Protein AF-A0A2N1DDK9-F1 (afdb_monomer)

Foldseek 3Di:
DDPPDDDDLDDDLLLLLLLLVLLVLVLVLLLVVLCVVLVVDDDDLVPDPVSVVSVVSSLLSVLLSLLLVLLSVDLVHNPVVVLCVVLVVLVVVLVVQQVVQCVVPVQAGCPAAPSNLSSVLNVVSNVCSPPLVVLQVVLVCLAVCVVVVNDDCVVVVVCCCVPVVRHPHYPGHDDNGNSSSSSSNSSNCNVVVVRDDPDDDDPVSVVSSVCSVCVVVSVVVSNVVSNVVSVVVCVVVVD

Mean predicted aligned error: 4.88 Å

Structure (mmCIF, N/CA/C/O backbone):
data_AF-A0A2N1DDK9-F1
#
_entry.id   AF-A0A2N1DDK9-F1
#
loop_
_atom_site.group_PDB
_atom_site.id
_atom_site.type_symbol
_atom_site.label_atom_id
_atom_site.label_alt_id
_atom_site.label_comp_id
_atom_site.label_asym_id
_atom_site.label_entity_id
_atom_site.label_seq_id
_atom_site.pdbx_PDB_ins_code
_atom_site.Cartn_x
_atom_site.Cartn_y
_atom_site.Cartn_z
_atom_site.occupancy
_atom_site.B_iso_or_equiv
_atom_site.auth_seq_id
_atom_site.auth_comp_id
_atom_site.auth_asym_id
_atom_site.auth_atom_id
_atom_site.pdbx_PDB_model_num
ATOM 1 N N . MET A 1 1 ? -5.233 -19.450 29.541 1.00 30.72 1 MET A N 1
ATOM 2 C CA . MET A 1 1 ? -4.645 -18.454 30.461 1.00 30.72 1 MET A CA 1
ATOM 3 C C . MET A 1 1 ? -3.669 -17.601 29.652 1.00 30.72 1 MET A C 1
ATOM 5 O O . MET A 1 1 ? -2.492 -17.919 29.574 1.00 30.72 1 MET A O 1
ATOM 9 N N . SER A 1 2 ? -4.181 -16.624 28.895 1.00 31.23 2 SER A N 1
ATOM 10 C CA . SER A 1 2 ? -3.365 -15.774 28.022 1.00 31.23 2 SER A CA 1
ATOM 11 C C . SER A 1 2 ? -2.821 -14.599 28.829 1.00 31.23 2 SER A C 1
ATOM 13 O O . SER A 1 2 ? -3.570 -13.849 29.454 1.00 31.23 2 SER A O 1
ATOM 15 N N . HIS A 1 3 ? -1.498 -14.468 28.832 1.00 30.27 3 HIS A N 1
ATOM 16 C CA . HIS A 1 3 ? -0.783 -13.321 29.376 1.00 30.27 3 HIS A CA 1
ATOM 17 C C . HIS A 1 3 ? -1.174 -12.054 28.599 1.00 30.27 3 HIS A C 1
ATOM 19 O O . HIS A 1 3 ? -0.543 -11.685 27.614 1.00 30.27 3 HIS A O 1
ATOM 25 N N . PHE A 1 4 ? -2.220 -11.368 29.053 1.00 39.72 4 PHE A N 1
ATOM 26 C CA . PHE A 1 4 ? -2.429 -9.961 28.740 1.00 39.72 4 PHE A CA 1
ATOM 27 C C . PHE A 1 4 ? -1.443 -9.156 29.585 1.00 39.72 4 PHE A C 1
ATOM 29 O O . PHE A 1 4 ? -1.684 -8.875 30.760 1.00 39.72 4 PHE A O 1
ATOM 36 N N . THR A 1 5 ? -0.288 -8.825 29.013 1.00 33.16 5 THR A N 1
ATOM 37 C CA . THR A 1 5 ? 0.636 -7.881 29.637 1.00 33.16 5 THR A CA 1
ATOM 38 C C . THR A 1 5 ? 0.031 -6.476 29.618 1.00 33.16 5 THR A C 1
ATOM 40 O O . THR A 1 5 ? -0.419 -5.950 28.600 1.00 33.16 5 THR A O 1
ATOM 43 N N . LYS A 1 6 ? -0.025 -5.904 30.822 1.00 33.91 6 LYS A N 1
ATOM 44 C CA . LYS A 1 6 ? -0.437 -4.541 31.157 1.00 33.91 6 LYS A CA 1
ATOM 45 C C . LYS A 1 6 ? 0.503 -3.515 30.499 1.00 33.91 6 LYS A C 1
ATOM 47 O O . LYS A 1 6 ? 1.716 -3.672 30.561 1.00 33.91 6 LYS A O 1
ATOM 52 N N . ASN A 1 7 ? -0.097 -2.421 30.023 1.00 34.38 7 ASN A N 1
ATOM 53 C CA . ASN A 1 7 ? 0.487 -1.137 29.596 1.00 34.38 7 ASN A CA 1
ATOM 54 C C . ASN A 1 7 ? 1.159 -1.060 28.211 1.00 34.38 7 ASN A C 1
ATOM 56 O O . ASN A 1 7 ? 2.231 -1.595 27.965 1.00 34.38 7 ASN A O 1
ATOM 60 N N . GLY A 1 8 ? 0.543 -0.245 27.342 1.00 38.47 8 GLY A N 1
ATOM 61 C CA . GLY A 1 8 ? 1.012 0.083 25.995 1.00 38.47 8 GLY A CA 1
ATOM 62 C C . GLY A 1 8 ? 0.305 -0.770 24.947 1.00 38.47 8 GLY A C 1
ATOM 63 O O . GLY A 1 8 ? 0.419 -1.984 24.969 1.00 38.47 8 GLY A O 1
ATOM 64 N N . ILE A 1 9 ? -0.472 -0.124 24.072 1.00 47.66 9 ILE A N 1
ATOM 65 C CA . ILE A 1 9 ? -1.231 -0.693 22.939 1.00 47.66 9 ILE A CA 1
ATOM 66 C C . ILE A 1 9 ? -0.592 -1.999 22.439 1.00 47.66 9 ILE A C 1
ATOM 68 O O . ILE A 1 9 ? 0.428 -1.958 21.750 1.00 47.66 9 ILE A O 1
ATOM 72 N N . SER A 1 10 ? -1.170 -3.138 22.831 1.00 54.12 10 SER A N 1
ATOM 73 C CA . SER A 1 10 ? -0.658 -4.458 22.462 1.00 54.12 10 SER A CA 1
ATOM 74 C C . SER A 1 10 ? -0.704 -4.567 20.937 1.00 54.12 10 SER A C 1
ATOM 76 O O . SER A 1 10 ? -1.745 -4.352 20.312 1.00 54.12 10 SER A O 1
ATOM 78 N N . ARG A 1 11 ? 0.459 -4.812 20.321 1.00 73.25 11 ARG A N 1
ATOM 79 C CA . ARG A 1 11 ? 0.523 -5.170 18.900 1.00 73.25 11 ARG A CA 1
ATOM 80 C C . ARG A 1 11 ? -0.169 -6.524 18.730 1.00 73.25 11 ARG A C 1
ATOM 82 O O . ARG A 1 11 ? 0.008 -7.397 19.579 1.00 73.25 11 ARG A O 1
ATOM 89 N N . SER A 1 12 ? -0.951 -6.683 17.665 1.00 88.50 12 SER A N 1
ATOM 90 C CA . SER A 1 12 ? -1.560 -7.973 17.321 1.00 88.50 12 SER A CA 1
ATOM 91 C C . SER A 1 12 ? -0.564 -8.795 16.516 1.00 88.50 12 SER A C 1
ATOM 93 O O . SER A 1 12 ? -0.109 -8.371 15.452 1.00 88.50 12 SER A O 1
ATOM 95 N N . TYR A 1 13 ? -0.249 -9.977 17.040 1.00 92.19 13 TYR A N 1
ATOM 96 C CA . TYR A 1 13 ? 0.662 -10.927 16.412 1.00 92.19 13 TYR A CA 1
ATOM 97 C C . TYR A 1 13 ? 0.136 -11.399 15.052 1.00 92.19 13 TYR A C 1
ATOM 99 O O . TYR A 1 13 ? 0.895 -11.525 14.101 1.00 92.19 13 TYR A O 1
ATOM 107 N N . GLU A 1 14 ? -1.175 -11.597 14.930 1.00 92.81 14 GLU A N 1
ATOM 108 C CA . GLU A 1 14 ? -1.836 -12.051 13.708 1.00 92.81 14 GLU A CA 1
ATOM 109 C C . GLU A 1 14 ? -1.729 -11.011 12.589 1.00 92.81 14 GLU A C 1
ATOM 111 O O . GLU A 1 14 ? -1.458 -11.356 11.438 1.00 92.81 14 GLU A O 1
ATOM 116 N N . ILE A 1 15 ? -1.903 -9.726 12.916 1.00 94.75 15 ILE A N 1
ATOM 117 C CA . ILE A 1 15 ? -1.711 -8.643 11.945 1.00 94.75 15 ILE A CA 1
ATOM 118 C C . ILE A 1 15 ? -0.240 -8.550 11.532 1.00 94.75 15 ILE A C 1
ATOM 120 O O . ILE A 1 15 ? 0.051 -8.335 10.353 1.00 94.75 15 ILE A O 1
ATOM 124 N N . ASP A 1 16 ? 0.685 -8.706 12.482 1.00 95.25 16 ASP A N 1
ATOM 125 C CA . ASP A 1 16 ? 2.118 -8.714 12.190 1.00 95.25 16 ASP A CA 1
ATOM 126 C C . ASP A 1 16 ? 2.482 -9.896 11.273 1.00 95.25 16 ASP A C 1
ATOM 128 O O . ASP A 1 16 ? 3.210 -9.702 10.304 1.00 95.25 16 ASP A O 1
ATOM 132 N N . LEU A 1 17 ? 1.909 -11.087 11.482 1.00 95.81 17 LEU A N 1
ATOM 133 C CA . LEU A 1 17 ? 2.058 -12.228 10.571 1.00 95.81 17 LEU A CA 1
ATOM 134 C C . LEU A 1 17 ? 1.528 -11.926 9.167 1.00 95.81 17 LEU A C 1
ATOM 136 O O . LEU A 1 17 ? 2.221 -12.200 8.190 1.00 95.81 17 LEU A O 1
ATOM 140 N N . LEU A 1 18 ? 0.331 -11.341 9.050 1.00 96.25 18 LEU A N 1
ATOM 141 C CA . LEU A 1 18 ? -0.247 -10.984 7.751 1.00 96.25 18 LEU A CA 1
ATOM 142 C C . LEU A 1 18 ? 0.640 -9.988 6.996 1.00 96.25 18 LEU A C 1
ATOM 144 O O . LEU A 1 18 ? 0.897 -10.165 5.807 1.00 96.25 18 LEU A O 1
ATOM 148 N N . ARG A 1 19 ? 1.135 -8.953 7.683 1.00 96.44 19 ARG A N 1
ATOM 149 C CA . ARG A 1 19 ? 2.070 -7.979 7.098 1.00 96.44 19 ARG A CA 1
ATOM 150 C C . ARG A 1 19 ? 3.399 -8.612 6.727 1.00 96.44 19 ARG A C 1
ATOM 152 O O . ARG A 1 19 ? 3.959 -8.263 5.695 1.00 96.44 19 ARG A O 1
ATOM 159 N N . GLY A 1 20 ? 3.894 -9.516 7.566 1.00 97.00 20 GLY A N 1
ATOM 160 C CA . GLY A 1 20 ? 5.094 -10.302 7.322 1.00 97.00 20 GLY A CA 1
ATOM 161 C C . GLY A 1 20 ? 4.977 -11.141 6.055 1.00 97.00 20 GLY A C 1
ATOM 162 O O . GLY A 1 20 ? 5.857 -11.121 5.202 1.00 97.00 20 GLY A O 1
ATOM 163 N N . LEU A 1 21 ? 3.853 -11.836 5.887 1.00 97.38 21 LEU A N 1
ATOM 164 C CA . LEU A 1 21 ? 3.579 -12.586 4.668 1.00 97.38 21 LEU A CA 1
ATOM 165 C C . LEU A 1 21 ? 3.502 -11.647 3.462 1.00 97.38 21 LEU A C 1
ATOM 167 O O . LEU A 1 21 ? 4.178 -11.875 2.464 1.00 97.38 21 LEU A O 1
ATOM 171 N N . ALA A 1 22 ? 2.739 -10.558 3.574 1.00 97.88 22 ALA A N 1
ATOM 172 C CA . ALA A 1 22 ? 2.580 -9.588 2.498 1.00 97.88 22 ALA A CA 1
ATOM 173 C C . ALA A 1 22 ? 3.918 -8.970 2.057 1.00 97.88 22 ALA A C 1
ATOM 175 O O . ALA A 1 22 ? 4.139 -8.810 0.860 1.00 97.88 22 ALA A O 1
ATOM 176 N N . ILE A 1 23 ? 4.830 -8.663 2.992 1.00 98.06 23 ILE A N 1
ATOM 177 C CA . ILE A 1 23 ? 6.146 -8.101 2.657 1.00 98.06 23 ILE A CA 1
ATOM 178 C C . ILE A 1 23 ? 7.045 -9.126 1.967 1.00 98.06 23 ILE A C 1
ATOM 180 O O . ILE A 1 23 ? 7.706 -8.773 0.998 1.00 98.06 23 ILE A O 1
ATOM 184 N N . VAL A 1 24 ? 7.024 -10.396 2.386 1.00 98.31 24 VAL A N 1
ATOM 185 C CA . VAL A 1 24 ? 7.775 -11.462 1.702 1.00 98.31 24 VAL A CA 1
ATOM 186 C C . VAL A 1 24 ? 7.260 -11.652 0.275 1.00 98.31 24 VAL A C 1
ATOM 188 O O . VAL A 1 24 ? 8.050 -11.656 -0.665 1.00 98.31 24 VAL A O 1
ATOM 191 N N . LEU A 1 25 ? 5.939 -11.739 0.094 1.00 98.38 25 LEU A N 1
ATOM 192 C CA . LEU A 1 25 ? 5.333 -11.869 -1.234 1.00 98.38 25 LEU A CA 1
ATOM 193 C C . LEU A 1 25 ? 5.631 -10.653 -2.123 1.00 98.38 25 LEU A C 1
ATOM 195 O O . LEU A 1 25 ? 5.892 -10.811 -3.309 1.00 98.38 25 LEU A O 1
ATOM 199 N N . MET A 1 26 ? 5.645 -9.450 -1.549 1.00 98.06 26 MET A N 1
ATOM 200 C CA . MET A 1 26 ? 6.019 -8.222 -2.250 1.00 98.06 26 MET A CA 1
ATOM 201 C C . MET A 1 26 ? 7.469 -8.257 -2.747 1.00 98.06 26 MET A C 1
ATOM 203 O O . MET A 1 26 ? 7.715 -7.886 -3.892 1.00 98.06 26 MET A O 1
ATOM 207 N N . VAL A 1 27 ? 8.414 -8.734 -1.930 1.00 98.25 27 VAL A N 1
ATOM 208 C CA . VAL A 1 27 ? 9.820 -8.887 -2.344 1.00 98.25 27 VAL A CA 1
ATOM 209 C C . VAL A 1 27 ? 9.943 -9.903 -3.483 1.00 98.25 27 VAL A C 1
ATOM 211 O O . VAL A 1 27 ? 10.651 -9.644 -4.449 1.00 98.25 27 VAL A O 1
ATOM 214 N N . ILE A 1 28 ? 9.209 -11.019 -3.419 1.00 98.31 28 ILE A N 1
ATOM 215 C CA . ILE A 1 28 ? 9.166 -12.017 -4.502 1.00 98.31 28 ILE A CA 1
ATOM 216 C C . ILE A 1 28 ? 8.583 -11.411 -5.787 1.00 98.31 28 ILE A C 1
ATOM 218 O O . ILE A 1 28 ? 9.111 -11.645 -6.872 1.00 98.31 28 ILE A O 1
ATOM 222 N N . PHE A 1 29 ? 7.520 -10.609 -5.677 1.00 97.75 29 PHE A N 1
ATOM 223 C CA . PHE A 1 29 ? 6.938 -9.911 -6.824 1.00 97.75 29 PHE A CA 1
ATOM 224 C C . PHE A 1 29 ? 7.958 -8.987 -7.498 1.00 97.75 29 PHE A C 1
ATOM 226 O O . PHE A 1 29 ? 8.110 -9.038 -8.715 1.00 97.75 29 PHE A O 1
ATOM 233 N N . HIS A 1 30 ? 8.681 -8.184 -6.714 1.00 96.94 30 HIS A N 1
ATOM 234 C CA . HIS A 1 30 ? 9.677 -7.255 -7.249 1.00 96.94 30 HIS A CA 1
ATOM 235 C C . HIS A 1 30 ? 10.917 -7.957 -7.797 1.00 96.94 30 HIS A C 1
ATOM 237 O O . HIS A 1 30 ? 11.448 -7.522 -8.807 1.00 96.94 30 HIS A O 1
ATOM 243 N N . PHE A 1 31 ? 11.318 -9.092 -7.225 1.00 97.75 31 PHE A N 1
ATOM 244 C CA . PHE A 1 31 ? 12.333 -9.945 -7.840 1.00 97.75 31 PHE A CA 1
ATOM 245 C C . PHE A 1 31 ? 11.906 -10.398 -9.248 1.00 97.75 31 PHE A C 1
ATOM 247 O O . PHE A 1 31 ? 12.696 -10.344 -10.185 1.00 97.75 31 PHE A O 1
ATOM 254 N N . GLY A 1 32 ? 10.637 -10.793 -9.416 1.00 97.19 32 GLY A N 1
ATOM 255 C CA . GLY A 1 32 ? 10.058 -11.102 -10.727 1.00 97.19 32 GLY A CA 1
ATOM 256 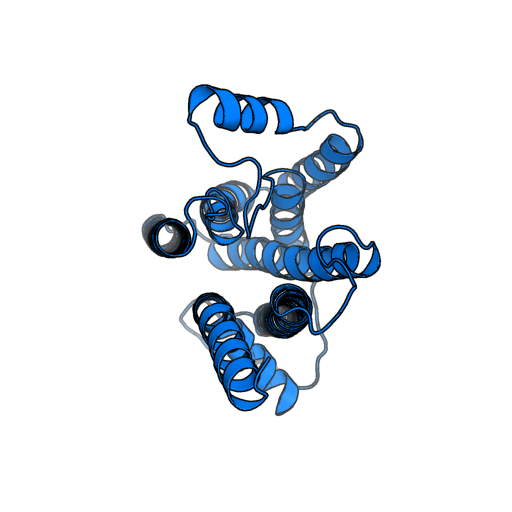C C . GLY A 1 32 ? 10.018 -9.899 -11.671 1.00 97.19 32 GLY A C 1
ATOM 257 O O . GLY A 1 32 ? 10.351 -10.025 -12.842 1.00 97.19 32 GLY A O 1
ATOM 258 N N . TYR A 1 33 ? 9.650 -8.723 -11.163 1.00 95.38 33 TYR A N 1
ATOM 259 C CA . TYR A 1 33 ? 9.696 -7.472 -11.923 1.00 95.38 33 TYR A CA 1
ATOM 260 C C . TYR A 1 33 ? 11.122 -7.151 -12.394 1.00 95.38 33 TYR A C 1
ATOM 262 O O . TYR A 1 33 ? 11.323 -6.891 -13.577 1.00 95.38 33 TYR A O 1
ATOM 270 N N . ASP A 1 34 ? 12.118 -7.250 -11.517 1.00 96.00 34 ASP A N 1
ATOM 271 C CA . ASP A 1 34 ? 13.510 -6.949 -11.852 1.00 96.00 34 ASP A CA 1
ATOM 272 C C . ASP A 1 34 ? 14.071 -7.932 -12.888 1.00 96.00 34 ASP A C 1
ATOM 274 O O . ASP A 1 34 ? 14.750 -7.498 -13.815 1.00 96.00 34 ASP A O 1
ATOM 278 N N . LEU A 1 35 ? 13.699 -9.219 -12.845 1.00 96.44 35 LEU A N 1
ATOM 279 C CA . LEU A 1 35 ? 14.038 -10.160 -13.924 1.00 96.44 35 LEU A CA 1
ATOM 280 C C . LEU A 1 35 ? 13.608 -9.644 -15.306 1.00 96.44 35 LEU A C 1
ATOM 282 O O . LEU A 1 35 ? 14.334 -9.828 -16.276 1.00 96.44 35 LEU A O 1
ATOM 286 N N . THR A 1 36 ? 12.450 -8.990 -15.399 1.00 94.50 36 THR A N 1
ATOM 287 C CA . THR A 1 36 ? 11.944 -8.436 -16.667 1.00 94.50 36 THR A CA 1
ATOM 288 C C . THR A 1 36 ? 12.602 -7.107 -17.026 1.00 94.50 36 THR A C 1
ATOM 290 O O . THR A 1 36 ? 12.849 -6.849 -18.195 1.00 94.50 36 THR A O 1
ATOM 293 N N . VAL A 1 37 ? 12.936 -6.273 -16.034 1.00 92.31 37 VAL A N 1
ATOM 294 C CA . VAL A 1 37 ? 13.619 -4.987 -16.266 1.00 92.31 37 VAL A CA 1
ATOM 295 C C . VAL A 1 37 ? 15.049 -5.179 -16.765 1.00 92.31 37 VAL A C 1
ATOM 297 O O . VAL A 1 37 ? 15.528 -4.368 -17.549 1.00 92.31 37 VAL A O 1
ATOM 300 N N . PHE A 1 38 ? 15.721 -6.240 -16.321 1.00 94.88 38 PHE A N 1
ATOM 301 C CA . PHE A 1 38 ? 17.072 -6.592 -16.757 1.00 94.88 38 PHE A CA 1
ATOM 302 C C . PHE A 1 38 ? 17.093 -7.536 -17.973 1.00 94.88 38 PHE A C 1
ATOM 304 O O . PHE A 1 38 ? 18.150 -8.070 -18.295 1.00 94.88 38 PHE A O 1
ATOM 311 N N . ASP A 1 39 ? 15.957 -7.764 -18.645 1.00 94.62 39 ASP A N 1
ATOM 312 C CA . ASP A 1 39 ? 15.832 -8.649 -19.818 1.00 94.62 39 ASP A CA 1
ATOM 313 C C . ASP A 1 39 ? 16.255 -10.115 -19.554 1.00 94.62 39 ASP A C 1
ATOM 315 O O . ASP A 1 39 ? 16.766 -10.828 -20.423 1.00 94.62 39 ASP A O 1
ATOM 319 N N . TRP A 1 40 ? 16.067 -10.602 -18.323 1.00 95.69 40 TRP A N 1
ATOM 320 C CA . TRP A 1 40 ? 16.345 -11.992 -17.928 1.00 95.69 40 TRP A CA 1
ATOM 321 C C . TRP A 1 40 ? 15.111 -12.898 -17.996 1.00 95.69 40 TRP A C 1
ATOM 323 O O . TRP A 1 40 ? 15.251 -14.119 -17.912 1.00 95.69 40 TRP A O 1
ATOM 333 N N . ALA A 1 41 ? 13.923 -12.318 -18.156 1.00 95.94 41 ALA A N 1
ATOM 334 C CA . ALA A 1 41 ? 12.664 -13.017 -18.378 1.00 95.94 41 ALA A CA 1
ATOM 335 C C . ALA A 1 41 ? 11.749 -12.209 -19.313 1.00 95.94 41 ALA A C 1
ATOM 337 O O . ALA A 1 41 ? 11.870 -10.990 -19.399 1.00 95.94 41 ALA A O 1
ATOM 338 N N . ASP A 1 42 ? 10.824 -12.889 -19.991 1.00 94.69 42 ASP A N 1
ATOM 339 C CA . ASP A 1 42 ? 9.973 -12.347 -21.061 1.00 94.69 42 ASP A CA 1
ATOM 340 C C . ASP A 1 42 ? 8.501 -12.125 -20.660 1.00 94.69 42 ASP A C 1
ATOM 342 O O . ASP A 1 42 ? 7.717 -11.585 -21.444 1.00 94.69 42 ASP A O 1
ATOM 346 N N . PHE A 1 43 ? 8.116 -12.495 -19.437 1.00 95.56 43 PHE A N 1
ATOM 347 C CA . PHE A 1 43 ? 6.781 -12.216 -18.903 1.00 95.56 43 PHE A CA 1
ATOM 348 C C . PHE A 1 43 ? 6.594 -10.727 -18.569 1.00 95.56 43 PHE A C 1
ATOM 350 O O . PHE A 1 43 ? 7.540 -9.969 -18.374 1.00 95.56 43 PHE A O 1
ATOM 357 N N . SER A 1 44 ? 5.345 -10.281 -18.454 1.00 93.50 44 SER A N 1
ATOM 358 C CA . SER A 1 44 ? 4.984 -8.911 -18.098 1.00 93.50 44 SER A CA 1
ATOM 359 C C . SER A 1 44 ? 4.212 -8.862 -16.785 1.00 93.50 44 SER A C 1
ATOM 361 O O . SER A 1 44 ? 2.996 -9.046 -16.738 1.00 93.50 44 SER A O 1
ATOM 363 N N . THR A 1 45 ? 4.893 -8.460 -15.711 1.00 91.81 45 THR A N 1
ATOM 364 C CA . THR A 1 45 ? 4.278 -8.315 -14.377 1.00 91.81 45 THR A CA 1
ATOM 365 C C . THR A 1 45 ? 3.113 -7.310 -14.323 1.00 91.81 45 THR A C 1
ATOM 367 O O . THR A 1 45 ? 2.273 -7.361 -13.420 1.00 91.81 45 THR A O 1
ATOM 370 N N . GLY A 1 46 ? 3.041 -6.390 -15.293 1.00 88.06 46 GLY A N 1
ATOM 371 C CA . GLY A 1 46 ? 1.969 -5.404 -15.425 1.00 88.06 46 GLY A CA 1
ATOM 372 C C . GLY A 1 46 ? 0.769 -5.858 -16.265 1.00 88.06 46 GLY A C 1
ATOM 373 O O . GLY A 1 46 ? -0.336 -5.353 -16.044 1.00 88.06 46 GLY A O 1
ATOM 374 N N . LYS A 1 47 ? 0.960 -6.783 -17.216 1.00 91.56 47 LYS A N 1
ATOM 375 C CA . LYS A 1 47 ? -0.080 -7.207 -18.173 1.00 91.56 47 LYS A CA 1
ATOM 376 C C . LYS A 1 47 ? -0.628 -8.594 -17.857 1.00 91.56 47 LYS A C 1
ATOM 378 O O . LYS A 1 47 ? -1.850 -8.769 -17.886 1.00 91.56 47 LYS A O 1
ATOM 383 N N . ASP A 1 48 ? 0.250 -9.524 -17.512 1.00 95.56 48 ASP A N 1
ATOM 384 C CA . ASP A 1 48 ? -0.084 -10.934 -17.365 1.00 95.56 48 ASP A CA 1
ATOM 385 C C . ASP A 1 48 ? -0.962 -11.166 -16.133 1.00 95.56 48 ASP A C 1
ATOM 387 O O . ASP A 1 48 ? -0.825 -10.524 -15.082 1.00 95.56 48 ASP A O 1
ATOM 391 N N . ILE A 1 49 ? -1.942 -12.055 -16.279 1.00 96.31 49 ILE A N 1
ATOM 392 C CA . ILE A 1 49 ? -3.045 -12.175 -15.324 1.00 96.31 49 ILE A CA 1
ATOM 393 C C . ILE A 1 49 ? -2.577 -12.730 -13.977 1.00 96.31 49 ILE A C 1
ATOM 395 O O . ILE A 1 49 ? -2.998 -12.239 -12.930 1.00 96.31 49 ILE A O 1
ATOM 399 N N . GLU A 1 50 ? -1.670 -13.699 -13.989 1.00 96.12 50 GLU A N 1
ATOM 400 C CA . GLU A 1 50 ? -1.091 -14.333 -12.812 1.00 96.12 50 GLU A CA 1
ATOM 401 C C . GLU A 1 50 ? -0.344 -13.321 -11.940 1.00 96.12 50 GLU A C 1
ATOM 403 O O . GLU A 1 50 ? -0.573 -13.262 -10.729 1.00 96.12 50 GLU A O 1
ATOM 408 N N . TRP A 1 51 ? 0.444 -12.431 -12.549 1.00 96.25 51 TRP A N 1
ATOM 409 C CA . TRP A 1 51 ? 1.158 -11.371 -11.843 1.00 96.25 51 TRP A CA 1
ATOM 410 C C . TRP A 1 51 ? 0.208 -10.298 -11.311 1.00 96.25 51 TRP A C 1
ATOM 412 O O . TRP A 1 51 ? 0.368 -9.820 -10.185 1.00 96.25 51 TRP A O 1
ATOM 422 N N . ARG A 1 52 ? -0.846 -9.961 -12.062 1.00 95.12 52 ARG A N 1
ATOM 423 C CA . ARG A 1 52 ? -1.886 -9.031 -11.598 1.00 95.12 52 ARG A CA 1
ATOM 424 C C . ARG A 1 52 ? -2.671 -9.586 -10.411 1.00 95.12 52 ARG A C 1
ATOM 426 O O . ARG A 1 52 ? -2.952 -8.830 -9.474 1.00 95.12 52 ARG A O 1
ATOM 433 N N . ILE A 1 53 ? -3.007 -10.878 -10.417 1.00 97.19 53 ILE A N 1
ATOM 434 C CA . ILE A 1 53 ? -3.643 -11.564 -9.282 1.00 97.19 53 ILE A CA 1
ATOM 435 C C . ILE A 1 53 ? -2.677 -11.588 -8.097 1.00 97.19 53 ILE A C 1
ATOM 437 O O . ILE A 1 53 ? -3.063 -11.219 -6.987 1.00 97.19 53 ILE A O 1
ATOM 441 N N . PHE A 1 54 ? -1.410 -11.932 -8.332 1.00 97.81 54 PHE A N 1
ATOM 442 C CA . PHE A 1 54 ? -0.399 -11.990 -7.284 1.00 97.81 54 PHE A CA 1
ATOM 443 C C . PHE A 1 54 ? -0.210 -10.631 -6.594 1.00 97.81 54 PHE A C 1
ATOM 445 O O . PHE A 1 54 ? -0.340 -10.524 -5.371 1.00 97.81 54 PHE A O 1
ATOM 452 N N . ARG A 1 55 ? -0.056 -9.556 -7.378 1.00 96.69 55 ARG A N 1
ATOM 453 C CA . ARG A 1 55 ? -0.044 -8.173 -6.880 1.00 96.69 55 ARG A CA 1
ATOM 454 C C . ARG A 1 55 ? -1.315 -7.834 -6.106 1.00 96.69 55 ARG A C 1
ATOM 456 O O . ARG A 1 55 ? -1.249 -7.191 -5.060 1.00 96.69 55 ARG A O 1
ATOM 463 N N . THR A 1 56 ? -2.475 -8.269 -6.595 1.00 97.00 56 THR A N 1
ATOM 464 C CA . THR A 1 56 ? -3.765 -8.013 -5.939 1.00 97.00 56 THR A CA 1
ATOM 465 C C . THR A 1 56 ? -3.822 -8.630 -4.544 1.00 97.00 56 THR A C 1
ATOM 467 O O . THR A 1 56 ? -4.273 -7.967 -3.610 1.00 97.00 56 THR A O 1
ATOM 470 N N . ILE A 1 57 ? -3.312 -9.851 -4.369 1.00 98.19 57 ILE A N 1
ATOM 471 C CA . ILE A 1 57 ? -3.224 -10.527 -3.065 1.00 98.19 57 ILE A CA 1
ATOM 472 C C . ILE A 1 57 ? -2.301 -9.756 -2.112 1.00 98.19 57 ILE A C 1
ATOM 474 O O . ILE A 1 57 ? -2.667 -9.515 -0.958 1.00 98.19 57 ILE A O 1
ATOM 478 N N . ILE A 1 58 ? -1.133 -9.326 -2.596 1.00 98.12 58 ILE A N 1
ATOM 479 C CA . ILE A 1 58 ? -0.147 -8.562 -1.817 1.00 98.12 58 ILE A CA 1
ATOM 480 C C . ILE A 1 58 ? -0.752 -7.248 -1.315 1.00 98.12 58 ILE A C 1
ATOM 482 O O . ILE A 1 58 ? -0.769 -6.981 -0.110 1.00 98.12 58 ILE A O 1
ATOM 486 N N . VAL A 1 59 ? -1.291 -6.440 -2.232 1.00 97.81 59 VAL A N 1
ATOM 487 C CA . VAL A 1 59 ? -1.872 -5.130 -1.909 1.00 97.81 59 VAL A CA 1
ATOM 488 C C . VAL A 1 59 ? -3.083 -5.296 -0.993 1.00 97.81 59 VAL A C 1
ATOM 490 O O . VAL A 1 59 ? -3.179 -4.599 0.018 1.00 97.81 59 VAL A O 1
ATOM 493 N N . SER A 1 60 ? -3.962 -6.265 -1.270 1.00 98.31 60 SER A N 1
ATOM 494 C CA . SER A 1 60 ? -5.116 -6.545 -0.407 1.00 98.31 60 SER A CA 1
ATOM 495 C C . SER A 1 60 ? -4.680 -6.876 1.017 1.00 98.31 60 SER A C 1
ATOM 497 O O . SER A 1 60 ? -5.241 -6.338 1.967 1.00 98.31 60 SER A O 1
ATOM 499 N N . SER A 1 61 ? -3.643 -7.701 1.177 1.00 98.06 61 SER A N 1
ATOM 500 C CA . SER A 1 61 ? -3.125 -8.108 2.488 1.00 98.06 61 SER A CA 1
ATOM 501 C C . SER A 1 61 ? -2.578 -6.921 3.286 1.00 98.06 61 SER A C 1
ATOM 503 O O . SER A 1 61 ? -2.918 -6.753 4.461 1.00 98.06 61 SER A O 1
ATOM 505 N N . PHE A 1 62 ? -1.789 -6.046 2.651 1.00 97.75 62 PHE A N 1
ATOM 506 C CA . PHE A 1 62 ? -1.295 -4.824 3.293 1.00 97.75 62 PHE A CA 1
ATOM 507 C C . PHE A 1 62 ? -2.424 -3.884 3.702 1.00 97.75 62 PHE A C 1
ATOM 509 O O . PHE A 1 62 ? -2.444 -3.394 4.833 1.00 97.75 62 PHE A O 1
ATOM 516 N N . LEU A 1 63 ? -3.368 -3.631 2.799 1.00 98.50 63 LEU A N 1
ATOM 517 C CA . LEU A 1 63 ? -4.431 -2.660 3.025 1.00 98.50 63 LEU A CA 1
ATOM 518 C C . LEU A 1 63 ? -5.477 -3.152 4.023 1.00 98.50 63 LEU A C 1
ATOM 520 O O . LEU A 1 63 ? -5.921 -2.378 4.875 1.00 98.50 63 LEU A O 1
ATOM 524 N N . LEU A 1 64 ? -5.784 -4.448 4.014 1.00 98.31 64 LEU A N 1
ATOM 525 C CA . LEU A 1 64 ? -6.592 -5.072 5.055 1.00 98.31 64 LEU A CA 1
ATOM 526 C C . LEU A 1 64 ? -5.909 -4.910 6.421 1.00 98.31 64 LEU A C 1
ATOM 528 O O . LEU A 1 64 ? -6.541 -4.472 7.383 1.00 98.31 64 LEU A O 1
ATOM 532 N N . ALA A 1 65 ? -4.595 -5.159 6.503 1.00 97.62 65 ALA A N 1
ATOM 533 C CA . ALA A 1 65 ? -3.820 -4.967 7.729 1.00 97.62 65 ALA A CA 1
ATOM 534 C C . ALA A 1 65 ? -3.785 -3.504 8.211 1.00 97.62 65 ALA A C 1
ATOM 536 O O . ALA A 1 65 ? -3.708 -3.261 9.421 1.00 97.62 65 ALA A O 1
ATOM 537 N N . VAL A 1 66 ? -3.836 -2.520 7.304 1.00 98.06 66 VAL A N 1
ATOM 538 C CA . VAL A 1 66 ? -3.972 -1.093 7.653 1.00 98.06 66 VAL A CA 1
ATOM 539 C C . VAL A 1 66 ? -5.300 -0.842 8.366 1.00 98.06 66 VAL A C 1
ATOM 541 O O . VAL A 1 66 ? -5.283 -0.295 9.469 1.00 98.06 66 VAL A O 1
ATOM 544 N N . GLY A 1 67 ? -6.420 -1.291 7.796 1.00 98.19 67 GLY A N 1
ATOM 545 C CA . GLY A 1 67 ? -7.750 -1.137 8.397 1.00 98.19 67 GLY A CA 1
ATOM 546 C C . GLY A 1 67 ? -7.901 -1.857 9.735 1.00 98.19 67 GLY A C 1
ATOM 547 O O . GLY A 1 67 ? -8.356 -1.286 10.724 1.00 98.19 67 GLY A O 1
ATOM 548 N N . MET A 1 68 ? -7.429 -3.101 9.799 1.00 97.62 68 MET A N 1
ATOM 549 C CA . MET A 1 68 ? -7.422 -3.884 11.035 1.00 97.62 68 MET A CA 1
ATOM 550 C C . MET A 1 68 ? -6.612 -3.195 12.143 1.00 97.62 68 MET A C 1
ATOM 552 O O . MET A 1 68 ? -7.051 -3.086 13.290 1.00 97.62 68 MET A O 1
ATOM 556 N N . SER A 1 69 ? -5.438 -2.658 11.798 1.00 96.19 69 SER A N 1
ATOM 557 C CA . SER A 1 69 ? -4.604 -1.929 12.758 1.00 96.19 69 SER A CA 1
ATOM 558 C C . SER A 1 69 ? -5.206 -0.605 13.196 1.00 96.19 69 SER A C 1
ATOM 560 O O . SER A 1 69 ? -5.024 -0.221 14.352 1.00 96.19 69 SER A O 1
ATOM 562 N N . SER A 1 70 ? -5.879 0.122 12.299 1.00 97.00 70 SER A N 1
ATOM 563 C CA . SER A 1 70 ? -6.497 1.397 12.656 1.00 97.00 70 SER A CA 1
ATOM 564 C C . SER A 1 70 ? -7.643 1.187 13.641 1.00 97.00 70 SER A C 1
ATOM 566 O O . SER A 1 70 ? -7.704 1.904 14.642 1.00 97.00 70 SER A O 1
ATOM 568 N N . TYR A 1 71 ? -8.456 0.143 13.450 1.00 97.12 71 TYR A N 1
ATOM 569 C CA . TYR A 1 71 ? -9.472 -0.255 14.419 1.00 97.12 71 TYR A CA 1
ATOM 570 C C . TYR A 1 71 ? -8.860 -0.526 15.799 1.00 97.12 71 TYR A C 1
ATOM 572 O O . TYR A 1 71 ? -9.192 0.176 16.755 1.00 97.12 71 TYR A O 1
ATOM 580 N N . LEU A 1 72 ? -7.885 -1.441 15.912 1.00 94.81 72 LEU A N 1
ATOM 581 C CA . LEU A 1 72 ? -7.247 -1.749 17.204 1.00 94.81 72 LEU A CA 1
ATOM 582 C C . LEU A 1 72 ? -6.621 -0.517 17.870 1.00 94.81 72 LEU A C 1
ATOM 584 O O . LEU A 1 72 ? -6.707 -0.347 19.087 1.00 94.81 72 LEU A O 1
ATOM 588 N N . ALA A 1 73 ? -5.990 0.347 17.075 1.00 94.50 73 ALA A N 1
ATOM 589 C CA . ALA A 1 73 ? -5.254 1.497 17.572 1.00 94.50 73 ALA A CA 1
ATOM 590 C C . ALA A 1 73 ? -6.142 2.650 18.062 1.00 94.50 73 ALA A C 1
ATOM 592 O O . ALA A 1 73 ? -5.662 3.425 18.895 1.00 94.50 73 ALA A O 1
ATOM 593 N N . TYR A 1 74 ? -7.365 2.794 17.536 1.00 95.69 74 TYR A N 1
ATOM 594 C CA . TYR A 1 74 ? -8.193 3.992 17.732 1.00 95.69 74 TYR A CA 1
ATOM 595 C C . TYR A 1 74 ? -9.637 3.722 18.188 1.00 95.69 74 TYR A C 1
ATOM 597 O O . TYR A 1 74 ? -10.319 4.679 18.553 1.00 95.69 74 TYR A O 1
ATOM 605 N N . GLN A 1 75 ? -10.096 2.464 18.252 1.00 93.69 75 GLN A N 1
ATOM 606 C CA . GLN A 1 75 ? -11.470 2.120 18.663 1.00 93.69 75 GLN A CA 1
ATOM 607 C C . GLN A 1 75 ? -11.873 2.717 20.025 1.00 93.69 75 GLN A C 1
ATOM 609 O O . GLN A 1 75 ? -12.970 3.252 20.167 1.00 93.69 75 GLN A O 1
ATOM 614 N N . LYS A 1 76 ? -10.971 2.689 21.021 1.00 90.94 76 LYS A N 1
ATOM 615 C CA . LYS A 1 76 ? -11.254 3.182 22.383 1.00 90.94 76 LYS A CA 1
ATOM 616 C C . LYS A 1 76 ? -11.213 4.707 22.460 1.00 90.94 76 LYS A C 1
ATOM 618 O O . LYS A 1 76 ? -12.065 5.329 23.084 1.00 90.94 76 LYS A O 1
ATOM 623 N N . SER A 1 77 ? -10.210 5.323 21.839 1.00 92.25 77 SER A N 1
ATOM 624 C CA . SER A 1 77 ? -10.036 6.776 21.830 1.00 92.25 77 SER A CA 1
ATOM 625 C C . SER A 1 77 ? -9.203 7.216 20.632 1.00 92.25 77 SER A C 1
ATOM 627 O O . SER A 1 77 ? -8.131 6.666 20.361 1.00 92.25 77 SER A O 1
ATOM 629 N N . VAL A 1 78 ? -9.681 8.246 19.933 1.00 93.19 78 VAL A N 1
ATOM 630 C CA . VAL A 1 78 ? -8.972 8.839 18.798 1.00 93.19 78 VAL A CA 1
ATOM 631 C C . VAL A 1 78 ? -7.932 9.827 19.321 1.00 93.19 78 VAL A C 1
ATOM 633 O O . VAL A 1 78 ? -8.191 11.018 19.494 1.00 93.19 78 VAL A O 1
ATOM 636 N N . ASN A 1 79 ? -6.721 9.332 19.578 1.00 93.69 79 ASN A N 1
ATOM 637 C CA . ASN A 1 79 ? -5.590 10.186 19.929 1.00 93.69 79 ASN A CA 1
ATOM 638 C C . ASN A 1 79 ? -5.081 10.931 18.681 1.00 93.69 79 ASN A C 1
ATOM 640 O O . ASN A 1 79 ? -4.305 10.385 17.892 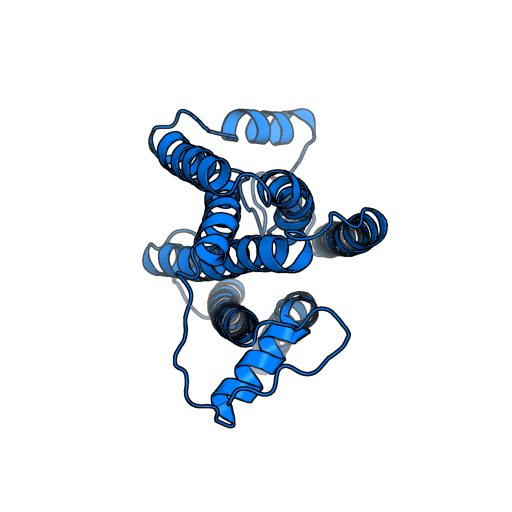1.00 93.69 79 ASN A O 1
ATOM 644 N N . LYS A 1 80 ? -5.494 12.197 18.529 1.00 94.00 80 LYS A N 1
ATOM 645 C CA . LYS A 1 80 ? -5.118 13.055 17.392 1.00 94.00 80 LYS A CA 1
ATOM 646 C C . LYS A 1 80 ? -3.602 13.181 17.224 1.00 94.00 80 LYS A C 1
ATOM 648 O O . LYS A 1 80 ? -3.120 13.053 16.109 1.00 94.00 80 LYS A O 1
ATOM 653 N N . LYS A 1 81 ? -2.841 13.348 18.313 1.0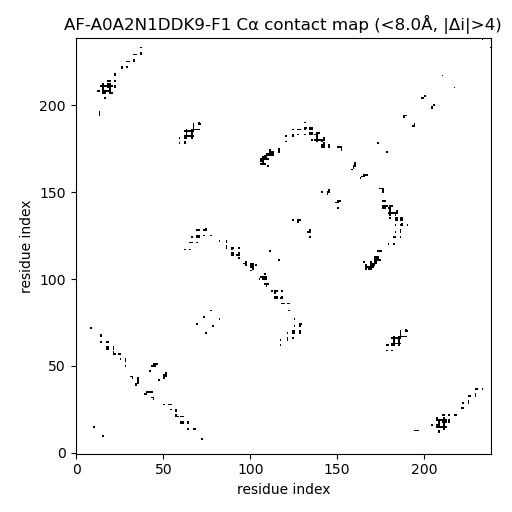0 95.44 81 LYS A N 1
ATOM 654 C CA . LYS A 1 81 ? -1.371 13.481 18.271 1.00 95.44 81 LYS A CA 1
ATOM 655 C C . LYS A 1 81 ? -0.692 12.216 17.736 1.00 95.44 81 LYS A C 1
ATOM 657 O O . LYS A 1 81 ? 0.274 12.294 16.982 1.00 95.44 81 LYS A O 1
ATOM 662 N N . LYS A 1 82 ? -1.195 11.037 18.113 1.00 93.62 82 LYS A N 1
ATOM 663 C CA . LYS A 1 82 ? -0.706 9.756 17.585 1.00 93.62 82 LYS A CA 1
ATOM 664 C C . LYS A 1 82 ? -1.017 9.624 16.092 1.00 93.62 82 LYS A C 1
ATOM 666 O O . LYS A 1 82 ? -0.140 9.214 15.333 1.00 93.62 82 LYS A O 1
ATOM 671 N N . LEU A 1 83 ? -2.231 9.996 15.683 1.00 96.50 83 LEU A N 1
ATOM 672 C CA . LEU A 1 83 ? -2.651 9.947 14.284 1.00 96.50 83 LEU A CA 1
ATOM 673 C C . LEU A 1 83 ? -1.828 10.896 13.414 1.00 96.50 83 LEU A C 1
ATOM 675 O O . LEU A 1 83 ? -1.278 10.456 12.410 1.00 96.50 83 LEU A O 1
ATOM 679 N N . THR A 1 84 ? -1.667 12.157 13.821 1.00 97.38 84 THR A N 1
ATOM 680 C CA . THR A 1 84 ? -0.876 13.138 13.066 1.00 97.38 84 THR A CA 1
ATOM 681 C C . THR A 1 84 ? 0.590 12.734 12.970 1.00 97.38 84 THR A C 1
ATOM 683 O O . THR A 1 84 ? 1.177 12.871 11.904 1.00 97.38 84 THR A O 1
ATOM 686 N N . LYS A 1 85 ? 1.179 12.150 14.024 1.00 97.38 85 LYS A N 1
ATOM 687 C CA . LYS A 1 85 ? 2.543 11.599 13.962 1.00 97.38 85 LYS A CA 1
ATOM 688 C C . LYS A 1 85 ? 2.657 10.452 12.952 1.00 97.38 85 LYS A C 1
ATOM 690 O O . LYS A 1 85 ? 3.635 10.387 12.213 1.00 97.38 85 LYS A O 1
ATOM 695 N N . ALA A 1 86 ? 1.681 9.543 12.923 1.00 96.06 86 ALA A N 1
ATOM 696 C CA . ALA A 1 86 ? 1.676 8.421 11.985 1.00 96.06 86 ALA A CA 1
ATOM 697 C C . ALA A 1 86 ? 1.491 8.890 10.532 1.00 96.06 86 ALA A C 1
ATOM 699 O O . ALA A 1 86 ? 2.268 8.494 9.668 1.00 96.06 86 ALA A O 1
ATOM 700 N N . VAL A 1 87 ? 0.518 9.771 10.283 1.00 98.19 87 VAL A N 1
ATOM 701 C CA . VAL A 1 87 ? 0.261 10.357 8.958 1.00 98.19 87 VAL A CA 1
ATOM 702 C C . VAL A 1 87 ? 1.448 11.196 8.497 1.00 98.19 87 VAL A C 1
ATOM 704 O O . VAL A 1 87 ? 1.905 11.012 7.379 1.00 98.19 87 VAL A O 1
ATOM 707 N N . GLY A 1 88 ? 2.013 12.042 9.362 1.00 98.50 88 GLY A N 1
ATOM 708 C CA . GLY A 1 88 ? 3.188 12.854 9.039 1.00 98.50 88 GLY A CA 1
ATOM 709 C C . GLY A 1 88 ? 4.412 12.009 8.684 1.00 98.50 88 GLY A C 1
ATOM 710 O O . GLY A 1 88 ? 5.119 12.331 7.735 1.00 98.50 88 GLY A O 1
ATOM 711 N N . LYS A 1 89 ? 4.630 10.882 9.380 1.00 98.25 89 LYS A N 1
ATOM 712 C CA . LYS A 1 89 ? 5.680 9.920 9.014 1.00 98.25 89 LYS A CA 1
ATOM 713 C C . LYS A 1 89 ? 5.439 9.330 7.622 1.00 98.25 89 LYS A C 1
ATOM 715 O O . LYS A 1 89 ? 6.368 9.288 6.826 1.00 98.25 89 LYS A O 1
ATOM 720 N N . LEU A 1 90 ? 4.225 8.857 7.340 1.00 98.25 90 LEU A N 1
ATOM 721 C CA . LEU A 1 90 ? 3.891 8.259 6.042 1.00 98.25 90 LEU A CA 1
ATOM 722 C C . LEU A 1 90 ? 3.982 9.282 4.905 1.00 98.25 90 LEU A C 1
ATOM 724 O O . LEU A 1 90 ? 4.544 8.962 3.866 1.00 98.25 90 LEU A O 1
ATOM 728 N N . PHE A 1 91 ? 3.532 10.514 5.142 1.00 98.56 91 PHE A N 1
ATOM 729 C CA . PHE A 1 91 ? 3.645 11.627 4.205 1.00 98.56 91 PHE A CA 1
ATOM 730 C C . PHE A 1 91 ? 5.106 11.969 3.894 1.00 98.56 91 PHE A C 1
ATOM 732 O O . P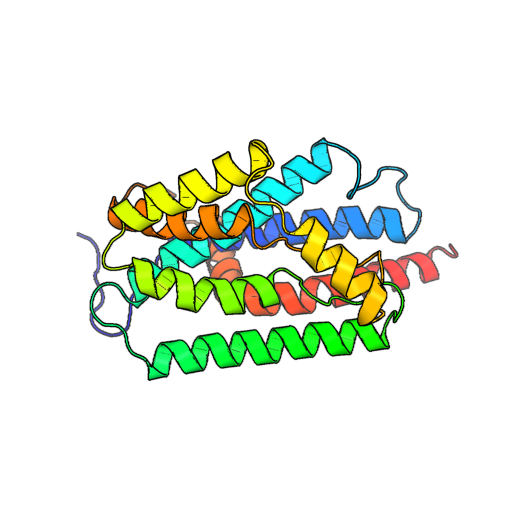HE A 1 91 ? 5.485 12.069 2.733 1.00 98.56 91 PHE A O 1
ATOM 739 N N . ALA A 1 92 ? 5.959 12.093 4.916 1.00 98.44 92 ALA A N 1
ATOM 740 C CA . ALA A 1 92 ? 7.385 12.342 4.705 1.00 98.44 92 ALA A CA 1
ATOM 741 C C . ALA A 1 92 ? 8.035 11.221 3.878 1.00 98.44 92 ALA A C 1
ATOM 743 O O . ALA A 1 92 ? 8.804 11.487 2.958 1.00 98.44 92 ALA A O 1
ATOM 744 N N . VAL A 1 93 ? 7.681 9.966 4.170 1.00 98.12 93 VAL A N 1
ATOM 745 C CA . VAL A 1 93 ? 8.159 8.806 3.410 1.00 98.12 93 VAL A CA 1
ATOM 746 C C . VAL A 1 93 ? 7.629 8.812 1.973 1.00 98.12 93 VAL A C 1
ATOM 748 O O . VAL A 1 93 ? 8.385 8.518 1.054 1.00 98.12 93 VAL A O 1
ATOM 751 N N . SER A 1 94 ? 6.362 9.160 1.747 1.00 98.12 94 SER A N 1
ATOM 752 C CA . SER A 1 94 ? 5.784 9.199 0.402 1.00 98.12 94 SER A CA 1
ATOM 753 C C . SER A 1 94 ? 6.435 10.287 -0.454 1.00 98.12 94 SER A C 1
ATOM 755 O O . SER A 1 94 ? 6.821 10.019 -1.586 1.00 98.12 94 SER A O 1
ATOM 757 N N . VAL A 1 95 ? 6.658 11.478 0.115 1.00 98.12 95 VAL A N 1
ATOM 758 C CA . VAL A 1 95 ? 7.411 12.562 -0.536 1.00 98.12 95 VAL A CA 1
ATOM 759 C C . VAL A 1 95 ? 8.840 12.123 -0.851 1.00 98.12 95 VAL A C 1
ATOM 761 O O . VAL A 1 95 ? 9.323 12.375 -1.951 1.00 98.12 95 VAL A O 1
ATOM 764 N N . PHE A 1 96 ? 9.506 11.422 0.070 1.00 97.44 96 PHE A N 1
ATOM 765 C CA . PHE A 1 96 ? 10.844 10.885 -0.173 1.00 97.44 96 PHE A CA 1
ATOM 766 C C . PHE A 1 96 ? 10.871 9.895 -1.350 1.00 97.44 96 PHE A C 1
ATOM 768 O O . PHE A 1 96 ? 11.747 9.998 -2.203 1.00 97.44 96 PHE A O 1
ATOM 775 N N . ILE A 1 97 ? 9.892 8.987 -1.445 1.00 96.81 97 ILE A N 1
ATOM 776 C CA . ILE A 1 97 ? 9.757 8.051 -2.577 1.00 96.81 97 ILE A CA 1
ATOM 777 C C . ILE A 1 97 ? 9.524 8.808 -3.891 1.00 96.81 97 ILE A C 1
ATOM 779 O O . ILE A 1 97 ? 10.164 8.509 -4.900 1.00 96.81 97 ILE A O 1
ATOM 783 N N . THR A 1 98 ? 8.639 9.805 -3.880 1.00 96.81 98 THR A N 1
ATOM 784 C CA . THR A 1 98 ? 8.366 10.669 -5.035 1.00 96.81 98 THR A CA 1
ATOM 785 C C . THR A 1 98 ? 9.635 11.347 -5.533 1.00 96.81 98 THR A C 1
ATOM 787 O O . THR A 1 98 ? 9.987 11.201 -6.698 1.00 96.81 98 THR A O 1
ATOM 790 N N . LEU A 1 99 ? 10.362 12.035 -4.650 1.00 96.88 99 LEU A N 1
ATOM 791 C CA . LEU A 1 99 ? 11.589 12.740 -5.021 1.00 96.88 99 LEU A CA 1
ATOM 792 C C . LEU A 1 99 ? 12.678 11.770 -5.485 1.00 96.88 99 LEU A C 1
ATOM 794 O O . LEU A 1 99 ? 13.279 11.992 -6.530 1.00 96.88 99 LEU A O 1
ATOM 798 N N . GLY A 1 100 ? 12.901 10.676 -4.751 1.00 94.69 100 GLY A N 1
ATOM 799 C CA . GLY A 1 100 ? 13.896 9.668 -5.117 1.00 94.69 100 GLY A CA 1
ATOM 800 C C . GLY A 1 100 ? 13.629 9.071 -6.498 1.00 94.69 100 GLY A C 1
ATOM 801 O O . GLY A 1 100 ? 14.517 9.056 -7.345 1.00 94.69 100 GLY A O 1
ATOM 802 N N . SER A 1 101 ? 12.389 8.655 -6.762 1.00 94.50 101 SER A N 1
ATOM 803 C CA . SER A 1 101 ? 12.010 8.106 -8.070 1.00 94.50 101 SER A CA 1
ATOM 804 C C . SER A 1 101 ? 12.057 9.145 -9.194 1.00 94.50 101 SER A C 1
ATOM 806 O O . SER A 1 101 ? 12.444 8.799 -10.307 1.00 94.50 101 SER A O 1
ATOM 808 N N . LEU A 1 102 ? 11.742 10.414 -8.909 1.00 94.62 102 LEU A N 1
ATOM 809 C CA . LEU A 1 102 ? 11.855 11.515 -9.868 1.00 94.62 102 LEU A CA 1
ATOM 810 C C . LEU A 1 102 ? 13.305 11.764 -10.290 1.00 94.62 102 LEU A C 1
ATOM 812 O O . LEU A 1 102 ? 13.559 11.946 -11.477 1.00 94.62 102 LEU A O 1
ATOM 816 N N . PHE A 1 103 ? 14.25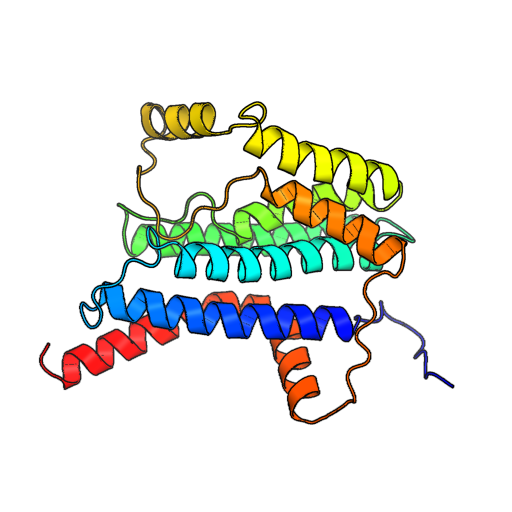4 11.725 -9.351 1.00 94.69 103 PHE A N 1
ATOM 817 C CA . PHE A 1 103 ? 15.677 11.856 -9.674 1.00 94.69 103 PHE A CA 1
ATOM 818 C C . PHE A 1 103 ? 16.245 10.628 -10.397 1.00 94.69 103 PHE A C 1
ATOM 820 O O . PHE A 1 103 ? 17.169 10.775 -11.190 1.00 94.69 103 PHE A O 1
ATOM 827 N N . MET A 1 104 ? 15.705 9.431 -10.143 1.00 90.31 104 MET A N 1
ATOM 828 C CA . MET A 1 104 ? 16.142 8.202 -10.815 1.00 90.31 104 MET A CA 1
ATOM 829 C C . MET A 1 104 ? 15.619 8.096 -12.252 1.00 90.31 104 MET A C 1
ATOM 831 O O . MET A 1 104 ? 16.385 7.780 -13.157 1.00 90.31 104 MET A O 1
ATOM 835 N N . ASN A 1 105 ? 14.323 8.336 -12.472 1.00 90.75 105 ASN A N 1
ATOM 836 C CA . ASN A 1 105 ? 13.723 8.333 -13.804 1.00 90.75 105 ASN A CA 1
ATOM 837 C C . ASN A 1 105 ? 12.521 9.298 -13.879 1.00 90.75 105 ASN A C 1
ATOM 839 O O . ASN A 1 105 ? 11.398 8.925 -13.512 1.00 90.75 105 ASN A O 1
ATOM 843 N N . PRO A 1 106 ? 12.713 10.513 -14.429 1.00 92.38 106 PRO A N 1
ATOM 844 C CA . PRO A 1 106 ? 11.650 11.508 -14.566 1.00 92.38 106 PRO A CA 1
ATOM 845 C C . PRO A 1 106 ? 10.463 11.078 -15.436 1.00 92.38 106 PRO A C 1
ATOM 847 O O . PRO A 1 106 ? 9.395 11.675 -15.342 1.00 92.38 106 PRO A O 1
ATOM 850 N N . ASN A 1 107 ? 10.613 10.050 -16.275 1.00 93.00 107 ASN A N 1
ATOM 851 C CA . ASN A 1 107 ? 9.540 9.586 -17.157 1.00 93.00 107 ASN A CA 1
ATOM 852 C C . ASN A 1 107 ? 8.603 8.571 -16.488 1.00 93.00 107 ASN A C 1
ATOM 854 O O . ASN A 1 107 ? 7.536 8.291 -17.027 1.00 93.00 107 ASN A O 1
ATOM 858 N N . THR A 1 108 ? 8.985 8.005 -15.338 1.00 92.88 108 THR A N 1
ATOM 859 C CA . THR A 1 108 ? 8.220 6.938 -14.665 1.00 92.88 108 THR A CA 1
ATOM 860 C C . THR A 1 108 ? 8.182 7.087 -13.141 1.00 92.88 108 THR A C 1
ATOM 862 O O . THR A 1 108 ? 8.020 6.099 -12.421 1.00 92.88 108 THR A O 1
ATOM 865 N N . TRP A 1 109 ? 8.345 8.306 -12.627 1.00 95.31 109 TRP A N 1
ATOM 866 C CA . TRP A 1 109 ? 8.380 8.578 -11.188 1.00 95.31 109 TRP A CA 1
ATOM 867 C C . TRP A 1 109 ? 7.062 8.250 -10.479 1.00 95.31 109 TRP A C 1
ATOM 869 O O . TRP A 1 109 ? 5.983 8.232 -11.077 1.00 95.31 109 TRP A O 1
ATOM 879 N N . VAL A 1 110 ? 7.145 7.979 -9.179 1.00 96.06 110 VAL A N 1
ATOM 880 C CA . VAL A 1 110 ? 6.011 7.572 -8.343 1.00 96.06 110 VAL A CA 1
ATOM 881 C C . VAL A 1 110 ? 5.263 8.806 -7.857 1.00 96.06 110 VAL A C 1
ATOM 883 O O . VAL A 1 110 ? 5.659 9.405 -6.866 1.00 96.06 110 VAL A O 1
ATOM 886 N N . TYR A 1 111 ? 4.161 9.174 -8.510 1.00 94.88 111 TYR A N 1
ATOM 887 C CA . TYR A 1 111 ? 3.321 10.299 -8.071 1.00 94.88 111 TYR A CA 1
ATOM 888 C C . TYR A 1 111 ? 2.196 9.896 -7.112 1.00 94.88 111 TYR A C 1
ATOM 890 O O . TYR A 1 111 ? 1.715 10.723 -6.338 1.00 94.88 111 TYR A O 1
ATOM 898 N N . PHE A 1 112 ? 1.751 8.634 -7.151 1.00 95.94 112 PHE A N 1
ATOM 899 C CA . PHE A 1 112 ? 0.687 8.142 -6.272 1.00 95.94 112 PHE A CA 1
ATOM 900 C C . PHE A 1 112 ? 0.784 6.625 -6.018 1.00 95.94 112 PHE A C 1
ATOM 902 O O . PHE A 1 112 ? -0.098 5.840 -6.370 1.00 95.94 112 PHE A O 1
ATOM 909 N N . GLY A 1 113 ? 1.894 6.220 -5.399 1.00 96.38 113 GLY A N 1
ATOM 910 C CA . GLY A 1 113 ? 2.150 4.834 -4.987 1.00 96.38 113 GLY A CA 1
ATOM 911 C C . GLY A 1 113 ? 1.440 4.394 -3.697 1.00 96.38 113 GLY A C 1
ATOM 912 O O . GLY A 1 113 ? 0.717 5.167 -3.058 1.00 96.38 113 GLY A O 1
ATOM 913 N N . ILE A 1 114 ? 1.698 3.164 -3.241 1.00 97.12 114 ILE A N 1
ATOM 914 C CA . ILE A 1 114 ? 0.980 2.563 -2.095 1.00 97.12 114 ILE A CA 1
ATOM 915 C C . ILE A 1 114 ? 1.140 3.355 -0.784 1.00 97.12 114 ILE A C 1
ATOM 917 O O . ILE A 1 114 ? 0.187 3.464 -0.013 1.00 97.12 114 ILE A O 1
ATOM 921 N N . ILE A 1 115 ? 2.299 3.972 -0.520 1.00 97.69 115 ILE A N 1
ATOM 922 C CA . ILE A 1 115 ? 2.500 4.778 0.701 1.00 97.69 115 ILE A CA 1
ATOM 923 C C . ILE A 1 115 ? 1.729 6.105 0.636 1.00 97.69 115 ILE A C 1
ATOM 925 O O . ILE A 1 115 ? 1.187 6.538 1.656 1.00 97.69 115 ILE A O 1
ATOM 929 N N . HIS A 1 116 ? 1.598 6.718 -0.547 1.00 98.31 116 HIS A N 1
ATOM 930 C CA . HIS A 1 116 ? 0.729 7.888 -0.746 1.00 98.31 116 HIS A CA 1
ATOM 931 C C . HIS A 1 116 ? -0.718 7.529 -0.419 1.00 98.31 116 HIS A C 1
ATOM 933 O O . HIS A 1 116 ? -1.374 8.201 0.379 1.00 98.31 116 HIS A O 1
ATOM 939 N N . PHE A 1 117 ? -1.180 6.402 -0.962 1.00 98.44 117 PHE A N 1
ATOM 940 C CA . PHE A 1 117 ? -2.503 5.875 -0.676 1.00 98.44 117 PHE A CA 1
ATOM 941 C C . PHE A 1 117 ? -2.705 5.619 0.827 1.00 98.44 117 PHE A C 1
ATOM 943 O O . PHE A 1 117 ? -3.671 6.120 1.399 1.00 98.44 117 PHE A O 1
ATOM 950 N N . ILE A 1 118 ? -1.793 4.905 1.503 1.00 98.38 118 ILE A N 1
ATOM 951 C CA . ILE A 1 118 ? -1.917 4.603 2.943 1.00 98.38 118 ILE A CA 1
ATOM 952 C C . ILE A 1 118 ? -1.924 5.890 3.783 1.00 98.38 118 ILE A C 1
ATOM 954 O O . ILE A 1 118 ? -2.649 5.962 4.777 1.00 98.38 118 ILE A O 1
ATOM 958 N N . THR A 1 119 ? -1.174 6.919 3.375 1.00 98.50 119 THR A N 1
ATOM 959 C CA . THR A 1 119 ? -1.171 8.238 4.032 1.00 98.50 119 THR A CA 1
ATOM 960 C C . THR A 1 119 ? -2.571 8.854 4.073 1.00 98.50 119 THR A C 1
ATOM 962 O O . THR A 1 119 ? -2.959 9.402 5.104 1.00 98.50 119 THR A O 1
ATOM 965 N N . LEU A 1 120 ? -3.352 8.714 2.994 1.00 98.38 120 LEU A N 1
ATOM 966 C CA . LEU A 1 120 ? -4.741 9.184 2.920 1.00 98.38 120 LEU A CA 1
ATOM 967 C C . LEU A 1 120 ? -5.732 8.200 3.553 1.00 98.38 120 LEU A C 1
ATOM 969 O O . LEU A 1 120 ? -6.656 8.600 4.260 1.00 98.38 120 LEU A O 1
ATOM 973 N N . ALA A 1 121 ? -5.539 6.902 3.333 1.00 98.62 121 ALA A N 1
ATOM 974 C CA . ALA A 1 121 ? -6.453 5.870 3.799 1.00 98.62 121 ALA A CA 1
ATOM 975 C C . ALA A 1 121 ? -6.441 5.716 5.325 1.00 98.62 121 ALA A C 1
ATOM 977 O O . ALA A 1 121 ? -7.475 5.405 5.914 1.00 98.62 121 ALA A O 1
ATOM 978 N N . LEU A 1 122 ? -5.304 5.958 5.990 1.00 98.31 122 LEU A N 1
ATOM 979 C CA . LEU A 1 122 ? -5.195 5.871 7.445 1.00 98.31 122 LEU A CA 1
ATOM 980 C C . LEU A 1 122 ? -6.178 6.813 8.171 1.00 98.31 122 LEU A C 1
ATOM 982 O O . LEU A 1 122 ? -7.004 6.294 8.925 1.00 98.31 122 LEU A O 1
ATOM 986 N N . PRO A 1 123 ? -6.152 8.149 7.983 1.00 98.38 123 PRO A N 1
ATOM 987 C CA . PRO A 1 123 ? -7.091 9.039 8.660 1.00 98.38 123 PRO A CA 1
ATOM 988 C C . PRO A 1 123 ? -8.541 8.747 8.269 1.00 98.38 123 PRO A C 1
ATOM 990 O O . PRO A 1 123 ? -9.396 8.755 9.150 1.00 98.38 123 PRO A O 1
ATOM 993 N N . ILE A 1 124 ? -8.808 8.399 7.004 1.00 98.56 124 ILE A N 1
ATOM 994 C CA . ILE A 1 124 ? -10.148 7.993 6.556 1.00 98.56 124 ILE A CA 1
ATOM 995 C C . ILE A 1 124 ? -10.621 6.775 7.349 1.00 98.56 124 ILE A C 1
ATOM 997 O O . ILE A 1 124 ? -11.691 6.819 7.944 1.00 98.56 124 ILE A O 1
ATOM 1001 N N . SER A 1 125 ? -9.808 5.721 7.453 1.00 98.31 125 SER A N 1
ATOM 1002 C CA . SER A 1 125 ? -10.167 4.518 8.212 1.00 98.31 125 SER A CA 1
ATOM 1003 C C . SER A 1 125 ? -10.456 4.819 9.687 1.00 98.31 125 SER A C 1
ATOM 1005 O O . SER A 1 125 ? -11.372 4.233 10.257 1.00 98.31 125 SER A O 1
ATOM 1007 N N . VAL A 1 126 ? -9.743 5.783 10.289 1.00 98.06 126 VAL A N 1
ATOM 1008 C CA . VAL A 1 126 ? -9.973 6.218 11.676 1.00 98.06 126 VAL A CA 1
ATOM 1009 C C . VAL A 1 126 ? -11.346 6.868 11.860 1.00 98.06 126 VAL A C 1
ATOM 1011 O O . VAL A 1 126 ? -11.932 6.712 12.928 1.00 98.06 126 VAL A O 1
ATOM 1014 N N . LEU A 1 127 ? -11.912 7.523 10.841 1.00 97.88 127 LEU A N 1
ATOM 1015 C CA . LEU A 1 127 ? -13.286 8.046 10.908 1.00 97.88 127 LEU A CA 1
ATOM 1016 C C . LEU A 1 127 ? -14.324 6.924 11.066 1.00 97.88 127 LEU A C 1
ATOM 1018 O O . LEU A 1 127 ? -15.377 7.134 11.666 1.00 97.88 127 LEU A O 1
ATOM 1022 N N . PHE A 1 128 ? -14.009 5.720 10.584 1.00 98.00 128 PHE A N 1
ATOM 1023 C CA . PHE A 1 128 ? -14.931 4.588 10.554 1.00 98.00 128 PHE A CA 1
ATOM 1024 C C . PHE A 1 128 ? -14.783 3.603 11.720 1.00 98.00 128 PHE A C 1
ATOM 1026 O O . PHE A 1 128 ? -15.633 2.729 11.882 1.00 98.00 128 PHE A O 1
ATOM 1033 N N . VAL A 1 129 ? -13.772 3.745 12.590 1.00 97.06 129 VAL A N 1
ATOM 1034 C CA . VAL A 1 129 ? -13.526 2.773 13.683 1.00 97.06 129 VAL A CA 1
ATOM 1035 C C . VAL A 1 129 ? -14.655 2.704 14.715 1.00 97.06 129 VAL A C 1
ATOM 1037 O O . VAL A 1 129 ? -14.769 1.711 15.423 1.00 97.06 129 VAL A O 1
ATOM 1040 N N . ARG A 1 130 ? -15.501 3.739 14.806 1.00 96.38 130 ARG A N 1
ATOM 1041 C CA . ARG A 1 130 ? -16.684 3.770 15.690 1.00 96.38 130 ARG A CA 1
ATOM 1042 C C . ARG A 1 130 ? -17.978 3.327 15.005 1.00 96.38 130 ARG A C 1
ATOM 1044 O O . ARG A 1 130 ? -18.984 3.145 15.677 1.00 96.38 130 ARG A O 1
ATOM 1051 N N . ILE A 1 131 ? -17.949 3.153 13.686 1.00 97.38 131 ILE A N 1
ATOM 1052 C CA . ILE A 1 131 ? -19.095 2.771 12.851 1.00 97.38 131 ILE A CA 1
ATOM 1053 C C . ILE A 1 131 ? -18.696 1.653 11.864 1.00 97.38 131 ILE A C 1
ATOM 1055 O O . ILE A 1 131 ? -18.853 1.797 10.651 1.00 97.38 131 ILE A O 1
ATOM 1059 N N . PRO A 1 132 ? -18.175 0.511 12.355 1.00 97.50 132 PRO A N 1
ATOM 1060 C CA . PRO A 1 132 ? -17.563 -0.525 11.517 1.00 97.50 132 PRO A CA 1
ATOM 1061 C C . PRO A 1 132 ? -18.523 -1.153 10.494 1.00 97.50 132 PRO A C 1
ATOM 1063 O O . PRO A 1 132 ? -18.093 -1.533 9.411 1.00 97.50 132 PRO A O 1
ATOM 1066 N N . TYR A 1 133 ? -19.826 -1.225 10.779 1.00 98.44 133 TYR A N 1
ATOM 1067 C CA . TYR A 1 133 ? -20.822 -1.675 9.796 1.00 98.44 133 TYR A CA 1
ATOM 1068 C C . TYR A 1 133 ? -20.953 -0.715 8.608 1.00 98.44 133 TYR A C 1
ATOM 1070 O O . TYR A 1 133 ? -21.043 -1.159 7.467 1.00 98.44 133 TYR A O 1
ATOM 1078 N N . ILE A 1 134 ? -20.904 0.598 8.859 1.00 98.38 134 ILE A N 1
ATOM 1079 C CA . ILE A 1 134 ? -20.884 1.604 7.789 1.00 98.38 134 ILE A CA 1
ATOM 1080 C C . ILE A 1 134 ? -19.578 1.480 6.997 1.00 98.38 134 ILE A C 1
ATOM 1082 O O . ILE A 1 134 ? -19.602 1.570 5.773 1.00 98.38 134 ILE A O 1
ATOM 1086 N N . ALA A 1 135 ? -18.457 1.191 7.670 1.00 98.44 135 ALA A N 1
ATOM 1087 C CA . ALA A 1 135 ? -17.187 0.886 7.009 1.00 98.44 135 ALA A CA 1
ATOM 1088 C C . ALA A 1 135 ? -17.329 -0.285 6.022 1.00 98.44 135 ALA A C 1
ATOM 1090 O O . ALA A 1 135 ? -16.889 -0.174 4.881 1.00 98.44 135 ALA A O 1
ATOM 1091 N N . LEU A 1 136 ? -17.990 -1.376 6.428 1.00 98.62 136 LEU A N 1
ATOM 1092 C CA . LEU A 1 136 ? -18.254 -2.525 5.558 1.00 98.62 136 LEU A CA 1
ATOM 1093 C C . LEU A 1 136 ? -19.126 -2.148 4.355 1.00 98.62 136 LEU A C 1
ATOM 1095 O O . LEU A 1 136 ? -18.782 -2.503 3.228 1.00 98.62 136 LEU A O 1
ATOM 1099 N N . VAL A 1 137 ? -20.235 -1.436 4.580 1.00 98.62 137 VAL A N 1
ATOM 1100 C CA . VAL A 1 137 ? -21.167 -1.035 3.511 1.00 98.62 137 VAL A CA 1
ATOM 1101 C C . VAL A 1 137 ? -20.470 -0.128 2.503 1.00 98.62 137 VAL A C 1
ATOM 1103 O O . VAL A 1 137 ? -20.489 -0.415 1.308 1.00 98.62 137 VAL A O 1
ATOM 1106 N N . ILE A 1 138 ? -19.792 0.924 2.972 1.00 98.56 138 ILE A N 1
ATOM 1107 C CA . ILE A 1 138 ? -19.050 1.841 2.100 1.00 98.56 138 ILE A CA 1
ATOM 1108 C C . ILE A 1 138 ? -17.904 1.108 1.413 1.00 98.56 138 ILE A C 1
ATOM 1110 O O . ILE A 1 138 ? -17.706 1.289 0.216 1.00 98.56 138 ILE A O 1
ATOM 1114 N N . GLY A 1 139 ? -17.164 0.261 2.128 1.00 98.44 139 GLY A N 1
ATOM 1115 C CA . GLY A 1 139 ? -16.039 -0.461 1.551 1.00 98.44 139 GLY A CA 1
ATOM 1116 C C . GLY A 1 139 ? -16.461 -1.442 0.459 1.00 98.44 139 GLY A C 1
ATOM 1117 O O . GLY A 1 139 ? -15.856 -1.470 -0.611 1.00 98.44 139 GLY A O 1
ATOM 1118 N N . THR A 1 140 ? -17.558 -2.165 0.679 1.00 98.50 140 THR A N 1
ATOM 1119 C CA . THR A 1 140 ? -18.174 -3.032 -0.335 1.00 98.50 140 THR A CA 1
ATOM 1120 C C . THR A 1 140 ? -18.692 -2.205 -1.510 1.00 98.50 140 THR A C 1
ATOM 1122 O O . THR A 1 140 ? -18.408 -2.534 -2.659 1.00 98.50 140 THR A O 1
ATOM 1125 N N . GLY A 1 141 ? -19.368 -1.084 -1.240 1.00 98.44 141 GLY A N 1
ATOM 1126 C CA . GLY A 1 141 ? -19.832 -0.148 -2.265 1.00 98.44 141 GLY A CA 1
ATOM 1127 C C . GLY A 1 141 ? -18.694 0.444 -3.103 1.00 98.44 141 GLY A C 1
ATOM 1128 O O . GLY A 1 141 ? -18.850 0.602 -4.308 1.00 98.44 141 GLY A O 1
ATOM 1129 N N . CYS A 1 142 ? -17.523 0.694 -2.509 1.00 98.19 142 CYS A N 1
ATOM 1130 C CA . CYS A 1 142 ? -16.327 1.150 -3.223 1.00 98.19 142 CYS A CA 1
ATOM 1131 C C . CYS A 1 142 ? -15.815 0.100 -4.217 1.00 98.19 142 CYS A C 1
ATOM 1133 O O . CYS A 1 142 ? -15.431 0.443 -5.334 1.00 98.19 142 CYS A O 1
ATOM 1135 N N . ILE A 1 143 ? -15.807 -1.174 -3.814 1.00 98.12 143 ILE A N 1
ATOM 1136 C CA . ILE A 1 143 ? -15.371 -2.286 -4.666 1.00 98.12 143 ILE A CA 1
ATOM 1137 C C . ILE A 1 143 ? -16.385 -2.513 -5.789 1.00 98.12 143 ILE A C 1
ATOM 1139 O O . ILE A 1 143 ? -16.012 -2.512 -6.959 1.00 98.12 143 ILE A O 1
ATOM 1143 N N . VAL A 1 144 ? -17.667 -2.663 -5.449 1.00 98.19 144 VAL A N 1
ATOM 1144 C CA . VAL A 1 144 ? -18.741 -2.893 -6.427 1.00 98.19 144 VAL A CA 1
ATOM 1145 C C . VAL A 1 144 ? -18.852 -1.715 -7.392 1.00 98.19 144 VAL A C 1
ATOM 1147 O O . VAL A 1 144 ? -18.854 -1.914 -8.601 1.00 98.19 144 VAL A O 1
ATOM 1150 N N . GLY A 1 145 ? -18.856 -0.483 -6.880 1.00 97.88 145 GLY A N 1
ATOM 1151 C CA . GLY A 1 145 ? -18.927 0.728 -7.694 1.00 97.88 145 GLY A CA 1
ATOM 1152 C C . GLY A 1 145 ? -17.750 0.878 -8.657 1.00 97.88 145 GLY A C 1
ATOM 1153 O O . GLY A 1 145 ? -17.950 1.350 -9.773 1.00 97.88 145 GLY A O 1
ATOM 1154 N N . TYR A 1 146 ? -16.545 0.440 -8.274 1.00 96.56 146 TYR A N 1
ATOM 1155 C CA . TYR A 1 146 ? -15.391 0.397 -9.178 1.00 96.56 146 TYR A CA 1
ATOM 1156 C C . TYR A 1 146 ? -15.612 -0.595 -10.328 1.00 96.56 146 TYR A C 1
ATOM 1158 O O . TYR A 1 146 ? -15.455 -0.231 -11.491 1.00 96.56 146 TYR A O 1
ATOM 1166 N N . TRP A 1 147 ? -16.045 -1.823 -10.023 1.00 95.75 147 TRP A N 1
ATOM 1167 C CA . TRP A 1 147 ? -16.299 -2.854 -11.039 1.00 95.75 147 TRP A CA 1
ATOM 1168 C C . TRP A 1 147 ? -17.505 -2.553 -11.934 1.00 95.75 147 TRP A C 1
ATOM 1170 O O . TRP A 1 147 ? -17.513 -2.944 -13.096 1.00 95.75 147 TRP A O 1
ATOM 1180 N N . MET A 1 148 ? -18.493 -1.812 -11.429 1.00 96.75 148 MET A N 1
ATOM 1181 C CA . MET A 1 148 ? -19.614 -1.294 -12.220 1.00 96.75 148 MET A CA 1
ATOM 1182 C C . MET A 1 148 ? -19.240 -0.067 -13.071 1.00 96.75 148 MET A C 1
ATOM 1184 O O . MET A 1 148 ? -20.083 0.444 -13.801 1.00 96.75 148 MET A O 1
ATOM 1188 N N . GLY A 1 149 ? -18.013 0.452 -12.954 1.00 94.81 149 GLY A N 1
ATOM 1189 C CA . GLY A 1 149 ? -17.570 1.658 -13.660 1.00 94.81 149 GLY A CA 1
ATOM 1190 C C . GLY A 1 149 ? -18.143 2.974 -13.115 1.00 94.81 149 GLY A C 1
ATOM 1191 O O . GLY A 1 149 ? -17.880 4.027 -13.690 1.00 94.81 149 GLY A O 1
ATOM 1192 N N . ILE A 1 150 ? -18.885 2.938 -12.002 1.00 95.44 150 ILE A N 1
ATOM 1193 C CA . ILE A 1 150 ? -19.469 4.116 -11.336 1.00 95.44 150 ILE A CA 1
ATOM 1194 C C . ILE A 1 150 ? -18.372 4.930 -10.639 1.00 95.44 150 ILE A C 1
ATOM 1196 O O . ILE A 1 150 ? -18.343 6.156 -10.719 1.00 95.44 150 ILE A O 1
ATOM 1200 N N . LEU A 1 151 ? -17.452 4.247 -9.950 1.00 94.75 151 LEU A N 1
ATOM 1201 C CA . LEU A 1 151 ? -16.332 4.864 -9.241 1.00 94.75 151 LEU A CA 1
ATOM 1202 C C . LEU A 1 151 ? -15.054 4.707 -10.055 1.00 94.75 151 LEU A C 1
ATOM 1204 O O . LEU A 1 151 ? -14.335 3.717 -9.931 1.00 94.75 151 LEU A O 1
ATOM 1208 N N . ASN A 1 152 ? -14.757 5.711 -10.876 1.00 91.00 152 ASN A N 1
ATOM 1209 C CA . ASN A 1 152 ? -13.587 5.713 -11.742 1.00 91.00 152 ASN A CA 1
ATOM 1210 C C . ASN A 1 152 ? -12.808 7.029 -11.615 1.00 91.00 152 ASN A C 1
ATOM 1212 O O . ASN A 1 152 ? -13.333 8.103 -11.895 1.00 91.00 152 ASN A O 1
ATOM 1216 N N . LEU A 1 153 ? -11.533 6.943 -11.225 1.00 92.44 153 LEU A N 1
ATOM 1217 C CA . LEU A 1 153 ? -10.636 8.103 -11.141 1.00 92.44 153 LEU A CA 1
ATOM 1218 C C . LEU A 1 153 ? -9.877 8.389 -12.440 1.00 92.44 153 LEU A C 1
ATOM 1220 O O . LEU A 1 153 ? -9.099 9.339 -12.489 1.00 92.44 153 LEU A O 1
ATOM 1224 N N . PHE A 1 154 ? -10.111 7.614 -13.498 1.00 91.81 154 PHE A N 1
ATOM 1225 C CA . PHE A 1 154 ? -9.494 7.828 -14.802 1.00 91.81 154 PHE A CA 1
ATOM 1226 C C . PHE A 1 154 ? -9.672 9.259 -15.342 1.00 91.81 154 PHE A C 1
ATOM 1228 O O . PHE A 1 154 ? -8.684 9.805 -15.826 1.00 91.81 154 PHE A O 1
ATOM 1235 N N . PRO A 1 155 ? -10.843 9.927 -15.225 1.00 93.38 155 PRO A N 1
ATOM 1236 C CA . PRO A 1 155 ? -10.977 11.316 -15.671 1.00 93.38 155 PRO A CA 1
ATOM 1237 C C . PRO A 1 155 ? -10.052 12.282 -14.922 1.00 93.38 155 PRO A C 1
ATOM 1239 O O . PRO A 1 155 ? -9.449 13.155 -15.540 1.00 93.38 155 PRO A O 1
ATOM 1242 N N . ILE A 1 156 ? -9.897 12.097 -13.606 1.00 91.88 156 ILE A N 1
ATOM 1243 C CA . ILE A 1 156 ? -9.024 12.929 -12.764 1.00 91.88 156 ILE A CA 1
ATOM 1244 C C . ILE A 1 156 ? -7.559 12.673 -13.112 1.00 91.88 156 ILE A C 1
ATOM 1246 O O . ILE A 1 156 ? -6.788 13.613 -13.286 1.00 91.88 156 ILE A O 1
ATOM 1250 N N . TRP A 1 157 ? -7.185 11.403 -13.271 1.00 93.50 157 TRP A N 1
ATOM 1251 C CA . TRP A 1 157 ? -5.848 11.027 -13.715 1.00 93.50 157 TRP A CA 1
ATOM 1252 C C . TRP A 1 157 ? -5.522 11.617 -15.094 1.00 93.50 157 TRP A C 1
ATOM 1254 O O . TRP A 1 157 ? -4.495 12.271 -15.250 1.00 93.50 157 TRP A O 1
ATOM 1264 N N . LYS A 1 158 ? -6.432 11.481 -16.069 1.00 94.19 158 LYS A N 1
ATOM 1265 C CA . LYS A 1 158 ? -6.288 12.043 -17.420 1.00 94.19 158 LYS A CA 1
ATOM 1266 C C . LYS A 1 158 ? -6.157 13.564 -17.387 1.00 94.19 158 LYS A C 1
ATOM 1268 O O . LYS A 1 158 ? -5.336 14.120 -18.113 1.00 94.19 158 LYS A O 1
ATOM 1273 N N . TRP A 1 159 ? -6.943 14.237 -16.546 1.00 95.25 159 TRP A N 1
ATOM 1274 C CA . TRP A 1 159 ? -6.821 15.678 -16.340 1.00 95.25 159 TRP A CA 1
ATOM 1275 C C . TRP A 1 159 ? -5.436 16.047 -15.798 1.00 95.25 159 TRP A C 1
ATOM 1277 O O . TRP A 1 159 ? -4.821 16.971 -16.323 1.00 95.25 159 TRP A O 1
ATOM 1287 N N . GLY A 1 160 ? -4.922 15.293 -14.820 1.00 92.69 160 GLY A N 1
ATOM 1288 C CA . GLY A 1 160 ? -3.578 15.477 -14.272 1.00 92.69 160 GLY A CA 1
ATOM 1289 C C . GLY A 1 160 ? -2.485 15.295 -15.323 1.00 92.69 160 GLY A C 1
ATOM 1290 O O . GLY A 1 160 ? -1.612 16.148 -15.440 1.00 92.69 160 GLY A O 1
ATOM 1291 N N . VAL A 1 161 ? -2.558 14.238 -16.137 1.00 93.44 161 VAL A N 1
ATOM 1292 C CA . VAL A 1 161 ? -1.611 14.011 -17.246 1.00 93.44 161 VAL A CA 1
ATOM 1293 C C . VAL A 1 161 ? -1.615 15.198 -18.214 1.00 93.44 161 VAL A C 1
ATOM 1295 O O . VAL A 1 161 ? -0.556 15.701 -18.573 1.00 93.44 161 VAL A O 1
ATOM 1298 N N . LEU A 1 162 ? -2.800 15.682 -18.600 1.00 94.69 162 LEU A N 1
ATOM 1299 C CA . LEU A 1 162 ? -2.940 16.736 -19.607 1.00 94.69 162 LEU A CA 1
ATOM 1300 C C . LEU A 1 162 ? -2.539 18.133 -19.102 1.00 94.69 162 LEU A C 1
ATOM 1302 O O . LEU A 1 162 ? -1.976 18.906 -19.870 1.00 94.69 162 LEU A O 1
ATOM 1306 N N . HIS A 1 163 ? -2.836 18.469 -17.843 1.00 95.88 163 HIS A N 1
ATOM 1307 C CA . HIS A 1 163 ? -2.690 19.841 -17.329 1.00 95.88 163 HIS A CA 1
ATOM 1308 C C . HIS A 1 163 ? -1.539 20.019 -16.337 1.00 95.88 163 HIS A C 1
ATOM 1310 O O . HIS A 1 163 ? -1.058 21.135 -16.169 1.00 95.88 163 HIS A O 1
ATOM 1316 N N . LEU A 1 164 ? -1.100 18.948 -15.668 1.00 92.94 164 LEU A N 1
ATOM 1317 C CA . LEU A 1 164 ? 0.009 18.985 -14.705 1.00 92.94 164 LEU A CA 1
ATOM 1318 C C . LEU A 1 164 ? 1.294 18.361 -15.263 1.00 92.94 164 LEU A C 1
ATOM 1320 O O . LEU A 1 164 ? 2.319 18.395 -14.588 1.00 92.94 164 LEU A O 1
ATOM 1324 N N . GLY A 1 165 ? 1.246 17.771 -16.463 1.00 88.75 165 GLY A N 1
ATOM 1325 C CA . GLY A 1 165 ? 2.407 17.149 -17.101 1.00 88.75 165 GLY A CA 1
ATOM 1326 C C . GLY A 1 165 ? 2.925 15.908 -16.371 1.00 88.75 165 GLY A C 1
ATOM 1327 O O . GLY A 1 165 ? 4.100 15.571 -16.507 1.00 88.75 165 GLY A O 1
ATOM 1328 N N . ILE A 1 166 ? 2.086 15.230 -15.575 1.00 92.06 166 ILE A N 1
ATOM 1329 C CA . ILE A 1 166 ? 2.497 13.968 -14.946 1.00 92.06 166 ILE A CA 1
ATOM 1330 C C . ILE A 1 166 ? 2.636 12.869 -16.016 1.00 92.06 166 ILE A C 1
ATOM 1332 O O . ILE A 1 166 ? 1.819 12.815 -16.941 1.00 92.06 166 ILE A O 1
ATOM 1336 N N . PRO A 1 167 ? 3.631 11.972 -15.907 1.00 92.38 167 PRO A N 1
ATOM 1337 C CA . PRO A 1 167 ? 3.821 10.921 -16.893 1.00 92.38 167 PRO A CA 1
ATOM 1338 C C . PRO A 1 167 ? 2.651 9.935 -16.953 1.00 92.38 167 PRO A C 1
ATOM 1340 O O . PRO A 1 167 ? 2.012 9.614 -15.947 1.00 92.38 167 PRO A O 1
ATOM 1343 N N . THR A 1 168 ? 2.403 9.398 -18.148 1.00 90.44 168 THR A N 1
ATOM 1344 C CA . THR A 1 168 ? 1.385 8.360 -18.373 1.00 90.44 168 THR A CA 1
ATOM 1345 C C . THR A 1 168 ? 1.777 7.011 -17.776 1.00 90.44 168 THR A C 1
ATOM 1347 O O . THR A 1 168 ? 0.907 6.196 -17.477 1.00 90.44 168 THR A O 1
ATOM 1350 N N . GLN A 1 169 ? 3.076 6.777 -17.589 1.00 89.88 169 GLN A N 1
ATOM 1351 C CA . GLN A 1 169 ? 3.627 5.569 -16.991 1.00 89.88 169 GLN A CA 1
ATOM 1352 C C . GLN A 1 169 ? 4.270 5.897 -15.647 1.00 89.88 169 GLN A C 1
ATOM 1354 O O . GLN A 1 169 ? 4.809 6.978 -15.442 1.00 89.88 169 GLN A O 1
ATOM 1359 N N . THR A 1 170 ? 4.215 4.958 -14.714 1.00 91.56 170 THR A N 1
ATOM 1360 C CA . THR A 1 170 ? 4.883 5.076 -13.418 1.00 91.56 170 THR A CA 1
ATOM 1361 C C . THR A 1 170 ? 5.205 3.688 -12.893 1.00 91.56 170 THR A C 1
ATOM 1363 O O . THR A 1 170 ? 4.483 2.733 -13.188 1.00 91.56 170 THR A O 1
ATOM 1366 N N . VAL A 1 171 ? 6.292 3.580 -12.133 1.00 88.31 171 VAL A N 1
ATOM 1367 C CA . VAL A 1 171 ? 6.728 2.310 -11.537 1.00 88.31 171 VAL A CA 1
ATOM 1368 C C . VAL A 1 171 ? 5.817 1.846 -10.394 1.00 88.31 171 VAL A C 1
ATOM 1370 O O . VAL A 1 171 ? 5.764 0.655 -10.110 1.00 88.31 171 VAL A O 1
ATOM 1373 N N . ASP A 1 172 ? 5.057 2.754 -9.768 1.00 90.50 172 ASP A N 1
ATOM 1374 C CA . ASP A 1 172 ? 4.050 2.407 -8.757 1.00 90.50 172 ASP A CA 1
ATOM 1375 C C . ASP A 1 172 ? 2.844 3.357 -8.830 1.00 90.50 172 ASP A C 1
ATOM 1377 O O . ASP A 1 172 ? 2.954 4.562 -8.584 1.00 90.50 172 ASP A O 1
ATOM 1381 N N . LEU A 1 173 ? 1.673 2.792 -9.139 1.00 92.88 173 LEU A N 1
ATOM 1382 C CA . LEU A 1 173 ? 0.390 3.489 -9.123 1.00 92.88 173 LEU A CA 1
ATOM 1383 C C . LEU A 1 173 ? -0.660 2.662 -8.397 1.00 92.88 173 LEU A C 1
ATOM 1385 O O . LEU A 1 173 ? -1.033 1.572 -8.838 1.00 92.88 173 LEU A O 1
ATOM 1389 N N . VAL A 1 174 ? -1.227 3.239 -7.341 1.00 93.69 174 VAL A N 1
ATOM 1390 C CA . VAL A 1 174 ? -2.334 2.637 -6.600 1.00 93.69 174 VAL A CA 1
ATOM 1391 C C . VAL A 1 174 ? -3.551 3.539 -6.690 1.00 93.69 174 VAL A C 1
ATOM 1393 O O . VAL A 1 174 ? -3.594 4.608 -6.097 1.00 93.69 174 VAL A O 1
ATOM 1396 N N . SER A 1 175 ? -4.581 3.113 -7.415 1.00 93.50 175 SER A N 1
ATOM 1397 C CA . SER A 1 175 ? -5.840 3.862 -7.484 1.00 93.50 175 SER A CA 1
ATOM 13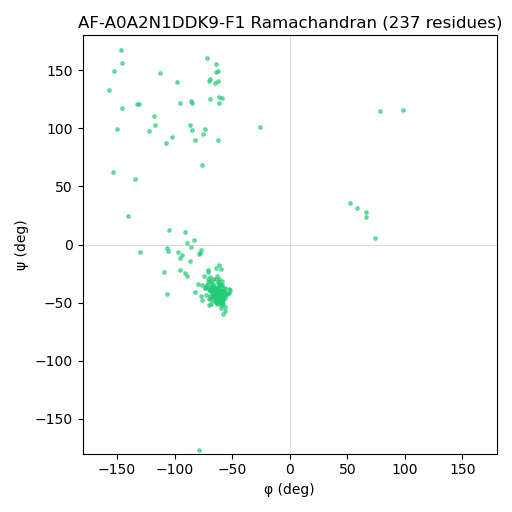98 C C . SER A 1 175 ? -6.508 3.976 -6.105 1.00 93.50 175 SER A C 1
ATOM 1400 O O . SER A 1 175 ? -6.396 3.091 -5.266 1.00 93.50 175 SER A O 1
ATOM 1402 N N . PHE A 1 176 ? -7.250 5.050 -5.838 1.00 96.00 176 PHE A N 1
ATOM 1403 C CA . PHE A 1 176 ? -7.974 5.146 -4.563 1.00 96.00 176 PHE A CA 1
ATOM 1404 C C . PHE A 1 176 ? -9.092 4.091 -4.456 1.00 96.00 176 PHE A C 1
ATOM 1406 O O . PHE A 1 176 ? -9.232 3.415 -3.435 1.00 96.00 176 PHE A O 1
ATOM 1413 N N . PHE A 1 177 ? -9.860 3.915 -5.536 1.00 96.56 177 PHE A N 1
ATOM 1414 C CA . PHE A 1 177 ? -10.817 2.822 -5.701 1.00 96.56 177 PHE A CA 1
ATOM 1415 C C . PHE A 1 177 ? -10.177 1.700 -6.529 1.00 96.56 177 PHE A C 1
ATOM 1417 O O . PHE A 1 177 ? -9.457 2.008 -7.480 1.00 96.56 177 PHE A O 1
ATOM 1424 N N . PRO A 1 178 ? -10.403 0.421 -6.186 1.00 96.94 178 PRO A N 1
ATOM 1425 C CA . PRO A 1 178 ? -11.283 -0.082 -5.122 1.00 96.94 178 PRO A CA 1
ATOM 1426 C C . PRO A 1 178 ? -10.612 -0.152 -3.734 1.00 96.94 178 PRO A C 1
ATOM 1428 O O . PRO A 1 178 ? -11.242 -0.532 -2.749 1.00 96.94 178 PRO A O 1
ATOM 1431 N N . TRP A 1 179 ? -9.331 0.202 -3.646 1.00 98.25 179 TRP A N 1
ATOM 1432 C CA . TRP A 1 179 ? -8.435 -0.125 -2.537 1.00 98.25 179 TRP A CA 1
ATOM 1433 C C . TRP A 1 179 ? -8.825 0.450 -1.171 1.00 98.25 179 TRP A C 1
ATOM 1435 O O . TRP A 1 179 ? -8.640 -0.224 -0.155 1.00 98.25 179 TRP A O 1
ATOM 1445 N N . ILE A 1 180 ? -9.441 1.637 -1.116 1.00 98.62 180 ILE A N 1
ATOM 1446 C CA . ILE A 1 180 ? -10.007 2.166 0.138 1.00 98.62 180 ILE A CA 1
ATOM 1447 C C . ILE A 1 180 ? -11.064 1.229 0.721 1.00 98.62 180 ILE A C 1
ATOM 1449 O O . ILE A 1 180 ? -11.167 1.094 1.939 1.00 98.62 180 ILE A O 1
ATOM 1453 N N . GLY A 1 181 ? -11.793 0.514 -0.138 1.00 98.50 181 GLY A N 1
ATOM 1454 C CA . GLY A 1 181 ? -12.785 -0.454 0.291 1.00 98.50 181 GLY A CA 1
ATOM 1455 C C . GLY A 1 181 ? -12.173 -1.607 1.072 1.00 98.50 181 GLY A C 1
ATOM 1456 O O . GLY A 1 181 ? -12.700 -1.971 2.118 1.00 98.50 181 GLY A O 1
ATOM 1457 N N . VAL A 1 182 ? -11.004 -2.100 0.652 1.00 98.75 182 VAL A N 1
ATOM 1458 C CA . VAL A 1 182 ? -10.269 -3.150 1.376 1.00 98.75 182 VAL A CA 1
ATOM 1459 C C . VAL A 1 182 ? -9.833 -2.667 2.762 1.00 98.75 182 VAL A C 1
ATOM 1461 O O . VAL A 1 182 ? -9.967 -3.397 3.744 1.00 98.75 182 VAL A O 1
ATOM 1464 N N . VAL A 1 183 ? -9.375 -1.415 2.873 1.00 98.81 183 VAL A N 1
ATOM 1465 C CA . VAL A 1 183 ? -9.022 -0.813 4.169 1.00 98.81 183 VAL A CA 1
ATOM 1466 C C . VAL A 1 183 ? -10.245 -0.747 5.089 1.00 98.81 183 VAL A C 1
ATOM 1468 O O . VAL A 1 183 ? -10.165 -1.144 6.249 1.00 98.81 183 VAL A O 1
ATOM 1471 N N . LEU A 1 184 ? -11.395 -0.284 4.592 1.00 98.81 184 LEU A N 1
ATOM 1472 C CA . LEU A 1 184 ? -12.618 -0.186 5.398 1.00 98.81 184 LEU A CA 1
ATOM 1473 C C . LEU A 1 184 ? -13.186 -1.558 5.786 1.00 98.81 184 LEU A C 1
ATOM 1475 O O . LEU A 1 184 ? -13.635 -1.737 6.918 1.00 98.81 184 LEU A O 1
ATOM 1479 N N . ILE A 1 185 ? -13.093 -2.552 4.901 1.00 98.75 185 ILE A N 1
ATOM 1480 C CA . ILE A 1 185 ? -13.417 -3.947 5.226 1.00 98.75 185 ILE A CA 1
ATOM 1481 C C . ILE A 1 185 ? -12.503 -4.456 6.345 1.00 98.75 185 ILE A C 1
ATOM 1483 O O . ILE A 1 185 ? -12.988 -5.099 7.271 1.00 98.75 185 ILE A O 1
ATOM 1487 N N . GLY A 1 186 ? -11.213 -4.107 6.336 1.00 98.38 186 GLY A N 1
ATOM 1488 C CA . GLY A 1 186 ? -10.281 -4.442 7.419 1.00 98.38 186 GLY A CA 1
ATOM 1489 C C . GLY A 1 186 ? -10.723 -3.912 8.788 1.00 98.38 186 GLY A C 1
ATOM 1490 O O . GLY A 1 186 ? -10.594 -4.616 9.789 1.00 98.38 186 GLY A O 1
ATOM 1491 N N . VAL A 1 187 ? -11.309 -2.710 8.843 1.00 98.56 187 VAL A N 1
ATOM 1492 C CA . VAL A 1 187 ? -11.897 -2.161 10.081 1.00 98.56 187 VAL A CA 1
ATOM 1493 C C . VAL A 1 187 ? -13.017 -3.072 10.595 1.00 98.56 187 VAL A C 1
ATOM 1495 O O . VAL A 1 187 ? -13.037 -3.423 11.775 1.00 98.56 187 VAL A O 1
ATOM 1498 N N . PHE A 1 188 ? -13.929 -3.492 9.713 1.00 98.50 188 PHE A N 1
ATOM 1499 C CA . PHE A 1 188 ? -15.038 -4.377 10.071 1.00 98.50 188 PHE A CA 1
ATOM 1500 C C . PHE A 1 188 ? -14.576 -5.781 10.476 1.00 98.50 188 PHE A C 1
ATOM 1502 O O . PHE A 1 188 ? -15.041 -6.311 11.484 1.00 98.50 188 PHE A O 1
ATOM 1509 N N . VAL A 1 189 ? -13.648 -6.369 9.717 1.00 97.69 189 VAL A N 1
ATOM 1510 C CA . VAL A 1 189 ? -13.075 -7.697 9.981 1.00 97.69 189 VAL A CA 1
ATOM 1511 C C . VAL A 1 189 ? -12.492 -7.762 11.388 1.00 97.69 189 VAL A C 1
ATOM 1513 O O . VAL A 1 189 ? -12.747 -8.724 12.109 1.00 97.69 189 VAL A O 1
ATOM 1516 N N . MET A 1 190 ? -11.764 -6.722 11.805 1.00 95.94 190 MET A N 1
ATOM 1517 C CA . MET A 1 190 ? -11.199 -6.669 13.151 1.00 95.94 190 MET A CA 1
ATOM 1518 C C . MET A 1 190 ? -12.257 -6.403 14.228 1.00 95.94 190 MET A C 1
ATOM 1520 O O . MET A 1 190 ? -12.193 -7.007 15.290 1.00 95.94 190 MET A O 1
ATOM 1524 N N . TYR A 1 191 ? -13.257 -5.556 13.957 1.00 96.38 191 TYR A N 1
ATOM 1525 C CA . TYR A 1 191 ? -14.386 -5.341 14.873 1.00 96.38 191 TYR A CA 1
ATOM 1526 C C . TYR A 1 191 ? -15.168 -6.625 15.166 1.00 96.38 191 TYR A C 1
ATOM 1528 O O . TYR A 1 191 ? -15.554 -6.871 16.305 1.00 96.38 191 TYR A O 1
ATOM 1536 N N . LYS A 1 192 ? -15.430 -7.429 14.134 1.00 96.81 192 LYS A N 1
ATOM 1537 C CA . LYS A 1 192 ? -16.145 -8.700 14.267 1.00 96.81 192 LYS A CA 1
ATOM 1538 C C . LYS A 1 192 ? -15.264 -9.861 14.694 1.00 96.81 192 LYS A C 1
ATOM 1540 O O . LYS A 1 192 ? -15.766 -10.978 14.743 1.00 96.81 192 LYS A O 1
ATOM 1545 N N . GLU A 1 193 ? -13.991 -9.597 14.982 1.00 93.38 193 GLU A N 1
ATOM 1546 C CA . GLU A 1 193 ? -13.022 -10.621 15.359 1.00 93.38 193 GLU A CA 1
ATOM 1547 C C . GLU A 1 193 ? -12.996 -11.770 14.324 1.00 93.38 193 GLU A C 1
ATOM 1549 O O . GLU A 1 193 ? -12.821 -12.936 14.638 1.00 93.38 193 GLU A O 1
ATOM 1554 N N . LEU A 1 194 ? -13.180 -11.457 13.035 1.00 92.00 194 LEU A N 1
ATOM 1555 C CA . LEU A 1 194 ? -13.210 -12.472 11.968 1.00 92.00 194 LEU A CA 1
ATOM 1556 C C . LEU A 1 194 ? -11.806 -12.933 11.563 1.00 92.00 194 LEU A C 1
ATOM 1558 O O . LEU A 1 194 ? -11.655 -13.867 10.778 1.00 92.00 194 LEU A O 1
ATOM 1562 N N . PHE A 1 195 ? -10.772 -12.267 12.075 1.00 90.44 195 PHE A N 1
ATOM 1563 C CA . PHE A 1 195 ? -9.381 -12.559 11.770 1.00 90.44 195 PHE A CA 1
ATOM 1564 C C . PHE A 1 195 ? -8.692 -13.232 12.956 1.00 90.44 195 PHE A C 1
ATOM 1566 O O . PHE A 1 195 ? -8.062 -12.583 13.791 1.00 90.44 195 PHE A O 1
ATOM 1573 N N . HIS A 1 196 ? -8.801 -14.559 13.006 1.00 83.56 196 HIS A N 1
ATOM 1574 C CA . HIS A 1 196 ? -8.151 -15.395 14.010 1.00 83.56 196 HIS A CA 1
ATOM 1575 C C . HIS A 1 196 ? -7.250 -16.432 13.347 1.00 83.56 196 HIS A C 1
ATOM 1577 O O . HIS A 1 196 ? -7.692 -17.500 12.922 1.00 83.56 196 HIS A O 1
ATOM 1583 N N . LEU A 1 197 ? -5.957 -16.129 13.289 1.00 80.00 197 LEU A N 1
ATOM 1584 C CA . LEU A 1 197 ? -4.954 -17.073 12.820 1.00 80.00 197 LEU A CA 1
ATOM 1585 C C . LEU A 1 197 ? -4.494 -17.949 13.989 1.00 80.00 197 LEU A C 1
ATOM 1587 O O . LEU A 1 197 ? -3.683 -17.533 14.813 1.00 80.00 197 LEU A O 1
ATOM 1591 N N . LYS A 1 198 ? -4.980 -19.195 14.048 1.00 77.00 198 LYS A N 1
ATOM 1592 C CA . LYS A 1 198 ? -4.442 -20.224 14.955 1.00 77.00 198 LYS A CA 1
ATOM 1593 C C . LYS A 1 198 ? -3.114 -20.758 14.410 1.00 77.00 198 LYS A C 1
ATOM 1595 O O . LYS A 1 198 ? -3.024 -21.896 13.963 1.00 77.00 198 LYS A O 1
ATOM 1600 N N . VAL A 1 199 ? -2.084 -19.918 14.417 1.00 79.50 199 VAL 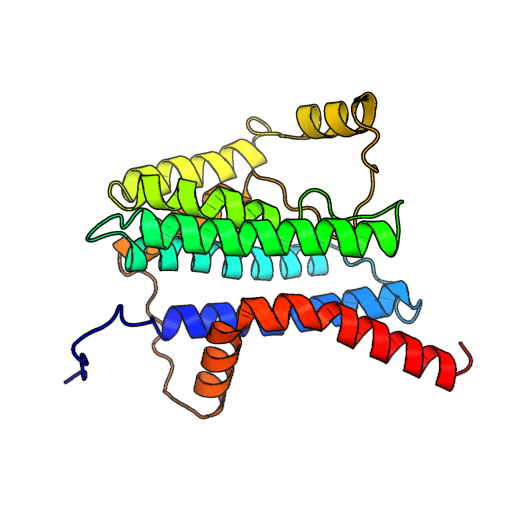A N 1
ATOM 1601 C CA . VAL A 1 199 ? -0.729 -20.306 14.011 1.00 79.50 199 VAL A CA 1
ATOM 1602 C C . VAL A 1 199 ? 0.054 -20.687 15.259 1.00 79.50 199 VAL A C 1
ATOM 1604 O O . VAL A 1 199 ? 0.200 -19.886 16.182 1.00 79.50 199 VAL A O 1
ATOM 1607 N N . LYS A 1 200 ? 0.560 -21.925 15.296 1.00 84.06 200 LYS A N 1
ATOM 1608 C CA . LYS A 1 200 ? 1.468 -22.360 16.360 1.00 84.06 200 LYS A CA 1
ATOM 1609 C C . LYS A 1 200 ? 2.722 -21.492 16.306 1.00 84.06 200 LYS A C 1
ATOM 1611 O O . LYS A 1 200 ? 3.360 -21.385 15.258 1.00 84.06 200 LYS A O 1
ATOM 1616 N N . THR A 1 201 ? 3.074 -20.890 17.435 1.00 85.88 201 THR A N 1
ATOM 1617 C CA . THR A 1 201 ? 4.298 -20.104 17.548 1.00 85.88 201 THR A CA 1
ATOM 1618 C C . THR A 1 201 ? 5.504 -20.988 17.229 1.00 85.88 201 THR A C 1
ATOM 1620 O O . THR A 1 201 ? 5.676 -22.080 17.769 1.00 85.88 201 THR A O 1
ATOM 1623 N N . SER A 1 202 ? 6.316 -20.530 16.285 1.00 91.75 202 SER A N 1
ATOM 1624 C CA . SER A 1 202 ? 7.509 -21.207 15.784 1.00 91.75 202 SER A CA 1
ATOM 1625 C C . SER A 1 202 ? 8.561 -20.164 15.411 1.00 91.75 202 SER A C 1
ATOM 1627 O O . SER A 1 202 ? 8.253 -18.975 15.310 1.00 91.75 202 SER A O 1
ATOM 1629 N N . ALA A 1 203 ? 9.801 -20.593 15.171 1.00 91.50 203 ALA A N 1
ATOM 1630 C CA . ALA A 1 203 ? 10.844 -19.690 14.683 1.00 91.50 203 ALA A CA 1
ATOM 1631 C C . ALA A 1 203 ? 10.421 -18.992 13.376 1.00 91.50 203 ALA A C 1
ATOM 1633 O O . ALA A 1 203 ? 10.578 -17.782 13.243 1.00 91.50 203 ALA A O 1
ATOM 1634 N N . VAL A 1 204 ? 9.792 -19.731 12.456 1.00 92.50 204 VAL A N 1
ATOM 1635 C CA . VAL A 1 204 ? 9.311 -19.196 11.173 1.00 92.50 204 VAL A CA 1
ATOM 1636 C C . VAL A 1 204 ? 8.228 -18.139 11.380 1.00 92.50 204 VAL A C 1
ATOM 1638 O O . VAL A 1 204 ? 8.335 -17.043 10.837 1.00 92.50 204 VAL A O 1
ATOM 1641 N N . SER A 1 205 ? 7.207 -18.423 12.195 1.00 92.56 205 SER A N 1
ATOM 1642 C CA . SER A 1 205 ? 6.122 -17.465 12.435 1.00 92.56 205 SER A CA 1
ATOM 1643 C C . SER A 1 205 ? 6.614 -16.227 13.195 1.00 92.56 205 SER A C 1
ATOM 1645 O O . SER A 1 205 ? 6.196 -15.112 12.900 1.00 92.56 205 SER A O 1
ATOM 1647 N N . ASN A 1 206 ? 7.559 -16.383 14.124 1.00 93.00 206 ASN A N 1
ATOM 1648 C CA . ASN A 1 206 ? 8.158 -15.253 14.836 1.00 93.00 206 ASN A CA 1
ATOM 1649 C C . ASN A 1 206 ? 9.004 -14.373 13.913 1.00 93.00 206 ASN A C 1
ATOM 1651 O O . ASN A 1 206 ? 8.889 -13.151 13.979 1.00 93.00 206 ASN A O 1
ATOM 1655 N N . ASN A 1 207 ? 9.786 -14.978 13.017 1.00 95.38 207 ASN A N 1
ATOM 1656 C CA . ASN A 1 207 ? 10.534 -14.237 12.003 1.00 95.38 207 ASN A CA 1
ATOM 1657 C C . ASN A 1 207 ? 9.584 -13.501 11.055 1.00 95.38 207 ASN A C 1
ATOM 1659 O O . ASN A 1 207 ? 9.803 -12.334 10.747 1.00 95.38 207 ASN A O 1
ATOM 1663 N N . LEU A 1 208 ? 8.485 -14.139 10.648 1.00 95.06 208 LEU A N 1
ATOM 1664 C CA . LEU A 1 208 ? 7.489 -13.503 9.793 1.00 95.06 208 LEU A CA 1
ATOM 1665 C C . LEU A 1 208 ? 6.820 -12.311 10.494 1.00 95.06 208 LEU A C 1
ATOM 1667 O O . LEU A 1 208 ? 6.730 -11.230 9.918 1.00 95.06 208 LEU A O 1
ATOM 1671 N N . ALA A 1 209 ? 6.426 -12.468 11.759 1.00 95.00 209 ALA A N 1
ATOM 1672 C CA . ALA A 1 209 ? 5.885 -11.372 12.558 1.00 95.00 209 ALA A CA 1
ATOM 1673 C C . ALA A 1 209 ? 6.905 -10.232 12.721 1.00 95.00 209 ALA A C 1
ATOM 1675 O O . ALA A 1 209 ? 6.547 -9.062 12.593 1.00 95.00 209 ALA A O 1
ATOM 1676 N N . PHE A 1 210 ? 8.184 -10.555 12.930 1.00 96.06 210 PHE A N 1
ATOM 1677 C CA . PHE A 1 210 ? 9.264 -9.570 12.973 1.00 96.06 210 PHE A CA 1
ATOM 1678 C C . PHE A 1 210 ? 9.361 -8.773 11.662 1.00 96.06 210 PHE A C 1
ATOM 1680 O O . PHE A 1 210 ? 9.368 -7.541 11.694 1.00 96.06 210 PHE A O 1
ATOM 1687 N N . LEU A 1 211 ? 9.330 -9.441 10.503 1.00 96.56 211 LEU A N 1
ATOM 1688 C CA . LEU A 1 211 ? 9.281 -8.755 9.206 1.00 96.56 211 LEU A CA 1
ATOM 1689 C C . LEU A 1 211 ? 8.048 -7.844 9.097 1.00 96.56 211 LEU A C 1
ATOM 1691 O O . LEU A 1 211 ? 8.154 -6.708 8.641 1.00 96.56 211 LEU A O 1
ATOM 1695 N N . GLY A 1 212 ? 6.888 -8.286 9.586 1.00 95.62 212 GLY A N 1
ATOM 1696 C CA . GLY A 1 212 ? 5.672 -7.473 9.620 1.00 95.62 212 GLY A CA 1
ATOM 1697 C C . GLY A 1 212 ? 5.798 -6.203 10.466 1.00 95.62 212 GLY A C 1
ATOM 1698 O O . GLY A 1 212 ? 5.352 -5.128 10.047 1.00 95.62 212 GLY A O 1
ATOM 1699 N N . GLN A 1 213 ? 6.471 -6.291 11.615 1.00 95.00 213 GLN A N 1
ATOM 1700 C CA . GLN A 1 213 ? 6.736 -5.157 12.507 1.00 95.00 213 GLN A CA 1
ATOM 1701 C C . GLN A 1 213 ? 7.683 -4.120 11.894 1.00 95.00 213 GLN A C 1
ATOM 1703 O O . GLN A 1 213 ? 7.565 -2.928 12.193 1.00 95.00 213 GLN A O 1
ATOM 1708 N N . HIS A 1 214 ? 8.586 -4.561 11.018 1.00 96.00 214 HIS A N 1
ATOM 1709 C CA . HIS A 1 214 ? 9.550 -3.720 10.306 1.00 96.00 214 HIS A CA 1
ATOM 1710 C C . HIS A 1 214 ? 9.182 -3.486 8.830 1.00 96.00 214 HIS A C 1
ATOM 1712 O O . HIS A 1 214 ? 9.985 -2.939 8.073 1.00 96.00 214 HIS A O 1
ATOM 1718 N N . SER A 1 215 ? 7.950 -3.824 8.435 1.00 95.56 215 SER A N 1
ATOM 1719 C CA . SER A 1 215 ? 7.475 -3.810 7.043 1.00 95.56 215 SER A CA 1
ATOM 1720 C C . SER A 1 215 ? 7.723 -2.493 6.309 1.00 95.56 215 SER A C 1
ATOM 1722 O O . SER A 1 215 ? 8.124 -2.525 5.155 1.00 95.56 215 SER A O 1
ATOM 1724 N N . LEU A 1 216 ? 7.565 -1.335 6.964 1.00 95.75 216 LEU A N 1
ATOM 1725 C CA . LEU A 1 216 ? 7.829 -0.035 6.330 1.00 95.75 216 LEU A CA 1
ATOM 1726 C C . LEU A 1 216 ? 9.305 0.153 5.943 1.00 95.75 216 LEU A C 1
ATOM 1728 O O . LEU A 1 216 ? 9.588 0.736 4.905 1.00 95.75 216 LEU A O 1
ATOM 1732 N N . ILE A 1 217 ? 10.240 -0.310 6.778 1.00 97.06 217 ILE A N 1
ATOM 1733 C CA . ILE A 1 217 ? 11.677 -0.198 6.482 1.00 97.06 217 ILE A CA 1
ATOM 1734 C C . ILE A 1 217 ? 12.022 -1.142 5.337 1.00 97.06 217 ILE A C 1
ATOM 1736 O O . ILE A 1 217 ? 12.643 -0.715 4.372 1.00 97.06 217 ILE A O 1
ATOM 1740 N N . ILE A 1 218 ? 11.557 -2.392 5.414 1.00 97.19 218 ILE A N 1
ATOM 1741 C CA . ILE A 1 218 ? 11.767 -3.397 4.364 1.00 97.19 218 ILE A CA 1
ATOM 1742 C C . ILE A 1 218 ? 11.192 -2.899 3.033 1.00 97.19 218 ILE A C 1
ATOM 1744 O O . ILE A 1 218 ? 11.867 -2.952 2.011 1.00 97.19 218 ILE A O 1
ATOM 1748 N N . TYR A 1 219 ? 9.987 -2.324 3.057 1.00 95.62 219 TYR A N 1
ATOM 1749 C CA . TYR A 1 219 ? 9.362 -1.703 1.893 1.00 95.62 219 TYR A CA 1
ATOM 1750 C C . TYR A 1 219 ? 10.242 -0.608 1.273 1.00 95.62 219 TYR A C 1
ATOM 1752 O O . TYR A 1 219 ? 10.301 -0.499 0.058 1.00 95.62 219 TYR A O 1
ATOM 1760 N N . LEU A 1 220 ? 10.961 0.191 2.061 1.00 95.69 220 LEU A N 1
ATOM 1761 C CA . LEU A 1 220 ? 11.808 1.249 1.501 1.00 95.69 220 LEU A CA 1
ATOM 1762 C C . LEU A 1 220 ? 13.109 0.731 0.896 1.00 95.69 220 LEU A C 1
ATOM 1764 O O . LEU A 1 220 ? 13.583 1.289 -0.087 1.00 95.69 220 LEU A O 1
ATOM 1768 N N . ILE A 1 221 ? 13.692 -0.311 1.486 1.00 96.56 221 ILE A N 1
ATOM 1769 C CA . ILE A 1 221 ? 15.027 -0.778 1.098 1.00 96.56 221 ILE A CA 1
ATOM 1770 C C . ILE A 1 221 ? 15.001 -1.921 0.083 1.00 96.56 221 ILE A C 1
ATOM 1772 O O . ILE A 1 221 ? 16.000 -2.109 -0.602 1.00 96.56 221 ILE A O 1
ATOM 1776 N N . HIS A 1 222 ? 13.901 -2.678 -0.030 1.00 96.44 222 HIS A N 1
ATOM 1777 C CA . HIS A 1 222 ? 13.878 -3.876 -0.877 1.00 96.44 222 HIS A CA 1
ATOM 1778 C C . HIS A 1 222 ? 14.199 -3.562 -2.342 1.00 96.44 222 HIS A C 1
ATOM 1780 O O . HIS A 1 222 ? 15.068 -4.223 -2.893 1.00 96.44 222 HIS A O 1
ATOM 1786 N N . GLN A 1 223 ? 13.565 -2.547 -2.945 1.00 94.06 223 GLN A N 1
ATOM 1787 C CA . GLN A 1 223 ? 13.754 -2.242 -4.363 1.00 94.06 223 GLN A CA 1
ATOM 1788 C C . GLN A 1 223 ? 15.156 -1.691 -4.658 1.00 94.06 223 GLN A C 1
ATOM 1790 O O . GLN A 1 223 ? 15.792 -2.211 -5.567 1.00 94.06 223 GLN A O 1
ATOM 1795 N N . PRO A 1 224 ? 15.712 -0.725 -3.893 1.00 94.12 224 PRO A N 1
ATOM 1796 C CA . PRO A 1 224 ? 17.105 -0.319 -4.083 1.00 94.12 224 PRO A CA 1
ATOM 1797 C C . PRO A 1 224 ? 18.106 -1.472 -3.939 1.00 94.12 224 PRO A C 1
ATOM 1799 O O . PRO A 1 224 ? 19.065 -1.547 -4.702 1.00 94.12 224 PRO A O 1
ATOM 1802 N N . ILE A 1 225 ? 17.885 -2.375 -2.975 1.00 96.88 225 ILE A N 1
ATOM 1803 C CA . ILE A 1 225 ? 18.759 -3.535 -2.764 1.00 96.88 225 ILE A CA 1
ATOM 1804 C C . ILE A 1 225 ? 18.633 -4.525 -3.924 1.00 96.88 225 ILE A C 1
ATOM 1806 O O . ILE A 1 225 ? 19.654 -4.911 -4.483 1.00 96.88 225 ILE A O 1
ATOM 1810 N N . LEU A 1 226 ? 17.413 -4.928 -4.294 1.00 96.25 226 LEU A N 1
ATOM 1811 C CA . LEU A 1 226 ? 17.182 -5.873 -5.388 1.00 96.25 226 LEU A CA 1
ATOM 1812 C C . LEU A 1 226 ? 17.733 -5.325 -6.702 1.00 96.25 226 LEU A C 1
ATOM 1814 O O . LEU A 1 226 ? 18.586 -5.965 -7.311 1.00 96.25 226 LEU A O 1
ATOM 1818 N N . TYR A 1 227 ? 17.358 -4.102 -7.067 1.00 93.56 227 TYR A N 1
ATOM 1819 C CA . TYR A 1 227 ? 17.833 -3.457 -8.286 1.00 93.56 227 TYR A CA 1
ATOM 1820 C C . TYR A 1 227 ? 19.364 -3.327 -8.313 1.00 93.56 227 TYR A C 1
ATOM 1822 O O . TYR A 1 227 ? 19.992 -3.571 -9.341 1.00 93.56 227 TYR A O 1
ATOM 1830 N N . GLY A 1 228 ? 19.991 -2.998 -7.176 1.00 95.44 228 GLY A N 1
ATOM 1831 C CA . GLY A 1 228 ? 21.450 -2.954 -7.048 1.00 95.44 228 GLY A CA 1
ATOM 1832 C C . GLY A 1 228 ? 22.120 -4.323 -7.218 1.00 95.44 228 GLY A C 1
ATOM 1833 O O . GLY A 1 228 ? 23.154 -4.420 -7.877 1.00 95.44 228 GLY A O 1
ATOM 1834 N N . LEU A 1 229 ? 21.527 -5.389 -6.669 1.00 96.62 229 LEU A N 1
ATOM 1835 C CA . LEU A 1 229 ? 22.016 -6.763 -6.832 1.00 96.62 229 LEU A CA 1
ATOM 1836 C C . LEU A 1 229 ? 21.882 -7.247 -8.280 1.00 96.62 229 LEU A C 1
ATOM 1838 O O . LEU A 1 229 ? 22.832 -7.818 -8.817 1.00 96.62 229 LEU A O 1
ATOM 1842 N N . PHE A 1 230 ? 20.744 -6.990 -8.929 1.00 96.19 230 PHE A N 1
ATOM 1843 C CA . PHE A 1 230 ? 20.552 -7.290 -10.348 1.00 96.19 230 PHE A CA 1
ATOM 1844 C C . PHE A 1 230 ? 21.525 -6.500 -11.229 1.00 96.19 230 PHE A C 1
ATOM 1846 O O . PHE A 1 230 ? 22.192 -7.082 -12.074 1.00 96.19 230 PHE A O 1
ATOM 1853 N N . GLY A 1 231 ? 21.712 -5.203 -10.971 1.00 95.38 231 GLY A N 1
ATOM 1854 C CA . GLY A 1 231 ? 22.685 -4.389 -11.703 1.00 95.38 231 GLY A CA 1
ATOM 1855 C C . GLY A 1 231 ? 24.120 -4.900 -11.572 1.00 95.38 231 GLY A C 1
ATOM 1856 O O . GLY A 1 231 ? 24.828 -5.016 -12.571 1.00 95.38 231 GLY A O 1
ATOM 1857 N N . LEU A 1 232 ? 24.542 -5.266 -10.357 1.00 96.12 232 LEU A N 1
ATOM 1858 C CA . LEU A 1 232 ? 25.872 -5.830 -10.120 1.00 96.12 232 LEU A CA 1
ATOM 1859 C C . LEU A 1 232 ? 26.055 -7.179 -10.825 1.00 96.12 232 LEU A C 1
ATOM 1861 O O . LEU A 1 232 ? 27.094 -7.430 -11.42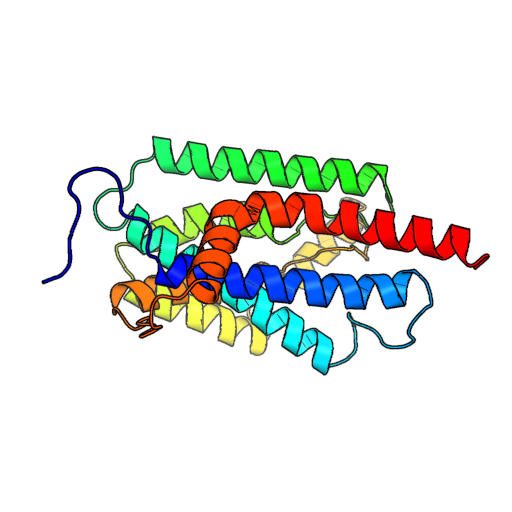8 1.00 96.12 232 LEU A O 1
ATOM 1865 N N . THR A 1 233 ? 25.054 -8.051 -10.752 1.00 95.62 233 THR A N 1
ATOM 1866 C CA . THR A 1 233 ? 25.116 -9.372 -11.388 1.00 95.62 233 THR A CA 1
ATOM 1867 C C . THR A 1 233 ? 25.077 -9.276 -12.911 1.00 95.62 233 THR A C 1
ATOM 1869 O O . THR A 1 233 ? 25.850 -9.973 -13.560 1.00 95.62 233 THR A O 1
ATOM 1872 N N . ASN A 1 234 ? 24.281 -8.371 -13.488 1.00 93.94 234 ASN A N 1
ATOM 1873 C CA . ASN A 1 234 ? 24.273 -8.095 -14.928 1.00 93.94 234 ASN A CA 1
ATOM 1874 C C . ASN A 1 234 ? 25.658 -7.649 -15.417 1.00 93.94 234 ASN A C 1
ATOM 1876 O O . ASN A 1 234 ? 26.199 -8.234 -16.353 1.00 93.94 234 ASN A O 1
ATOM 1880 N N . LEU A 1 235 ? 26.282 -6.716 -14.687 1.00 94.31 235 LEU A N 1
ATOM 1881 C CA . LEU A 1 235 ? 27.638 -6.242 -14.964 1.00 94.31 235 LEU A CA 1
ATOM 1882 C C . LEU A 1 235 ? 28.686 -7.369 -14.889 1.00 94.31 235 LEU A C 1
ATOM 1884 O O . LEU A 1 235 ? 29.560 -7.446 -15.748 1.00 94.31 235 LEU A O 1
ATOM 1888 N N . ILE A 1 236 ? 28.597 -8.261 -13.894 1.00 95.81 236 ILE A N 1
ATOM 1889 C CA . ILE A 1 236 ? 29.508 -9.415 -13.754 1.00 95.81 236 ILE A CA 1
ATOM 1890 C C . ILE A 1 236 ? 29.326 -10.423 -14.897 1.00 95.81 236 ILE A C 1
ATOM 1892 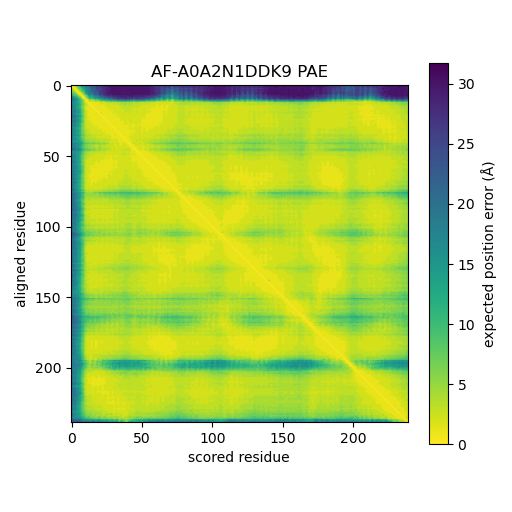O O . ILE A 1 236 ? 30.305 -10.998 -15.367 1.00 95.81 236 ILE A O 1
ATOM 1896 N N . LEU A 1 237 ? 28.087 -10.649 -15.340 1.00 93.75 237 LEU A N 1
ATOM 1897 C CA . LEU A 1 237 ? 27.769 -11.589 -16.419 1.00 93.75 237 LEU A CA 1
ATOM 1898 C C . LEU A 1 237 ? 28.075 -11.032 -17.818 1.00 93.75 237 LEU A C 1
ATOM 1900 O O . LEU A 1 237 ? 27.979 -11.782 -18.788 1.00 93.75 237 LEU A O 1
ATOM 1904 N N . GLY A 1 238 ? 28.444 -9.752 -17.936 1.00 86.00 238 GLY A N 1
ATOM 1905 C CA . GLY A 1 238 ? 28.719 -9.109 -19.222 1.00 86.00 238 GLY A CA 1
ATOM 1906 C C . GLY A 1 238 ? 27.481 -8.986 -20.115 1.00 86.00 238 GLY A C 1
ATOM 1907 O O . GLY A 1 238 ? 27.608 -9.004 -21.339 1.00 86.00 238 GLY A O 1
ATOM 1908 N N . ARG A 1 239 ? 26.300 -8.914 -19.495 1.00 74.69 239 ARG A N 1
ATOM 1909 C CA . ARG A 1 239 ? 25.042 -8.521 -20.134 1.00 74.69 239 ARG A CA 1
ATOM 1910 C C . ARG A 1 239 ? 24.846 -7.017 -19.985 1.00 74.69 239 ARG A C 1
ATOM 1912 O O . ARG A 1 239 ? 24.189 -6.440 -20.871 1.00 74.69 239 ARG A O 1
#

Radius of gyration: 19.08 Å; Cα contacts (8 Å, |Δi|>4): 279; chains: 1; bounding box: 51×42×52 Å

Sequence (239 aa):
MSHFTKNGISRSYEIDLLRGLAIVLMVIFHFGYDLTVFDWADFSTGKDIEWRIFRTIIVSSFLLAVGMSSYLAYQKSVNKKKLTKAVGKLFAVSVFITLGSLFMNPNTWVYFGIIHFITLALPISVLFVRIPYIALVIGTGCIVGYWMGILNLFPIWKWGVLHLGIPTQTVDLVSFFPWIGVVLIGVFVMYKELFHLKVKTSAVSNNLAFLGQHSLIIYLIHQPILYGLFGLTNLILGR

Secondary structure (DSSP, 8-state):
------SS-PPPHHHHHHHHHHHHHHHHHHHHHHHHHTTS----TTTSHHHHHHHHHHHHHHHHHHHHHHHHHHSS---HHHHHHHHHHHHHHHHHHHHHHHHH-TTS--SB-HHHHHHHHHHHHHHHTT-HHHHHHHHHHHHHHHHTTSS--HHHHHHHHHHH---S--S-B--STTHHHHHHHHHHHHHTT-----PPP-HHHHHHHHHHHTHHHHHHHHHHHHHHHHHHHHHHHT-

Solvent-accessible surface area (backbone atoms only — not comparable to full-atom values): 12748 Å² total; per-residue (Å²): 139,78,87,77,77,82,84,72,89,78,79,56,64,61,52,20,33,45,32,13,51,25,48,54,52,44,53,54,51,48,53,56,44,48,33,36,75,70,70,74,45,90,70,46,62,87,74,39,65,69,42,46,51,50,51,48,55,31,53,46,39,45,34,23,43,48,12,29,48,40,24,76,70,32,52,91,52,79,55,60,71,62,50,51,52,52,36,51,51,34,44,53,50,31,52,50,47,24,53,54,32,36,75,74,38,71,67,34,30,32,86,41,23,65,51,46,45,48,36,56,43,50,62,56,41,52,72,27,38,86,40,31,68,57,22,34,53,53,12,50,46,34,39,52,30,29,76,71,61,74,49,64,63,62,67,60,50,52,49,38,37,73,74,69,67,46,60,95,47,50,83,37,76,46,62,65,60,39,52,52,12,43,19,21,34,15,23,24,38,49,72,69,60,70,76,74,75,92,67,76,88,40,74,67,53,51,51,30,22,50,46,22,74,42,34,73,60,51,64,66,47,48,59,63,51,51,55,49,52,50,51,53,50,36,62,73,69,74,108

pLDDT: mean 92.75, std 12.29, range [30.27, 98.81]